Protein AF-A0A2N9MZJ6-F1 (afdb_monomer)

Nearest PDB structures (foldseek):
  8bz8-assembly1_B  TM=1.299E-01  e=5.019E+00  Listeria monocytogenes
  8bz8-assembly3_E  TM=1.320E-01  e=6.246E+00  Listeria monocytogenes
  9gzk-assembly3_E  TM=9.966E-02  e=5.301E+00  Listeria monocytogenes
  8bz7-assembly2_C-2  TM=1.296E-01  e=9.673E+00  Listeria monocytogenes

Radius of gyration: 22.0 Å; Cα contacts (8 Å, |Δi|>4): 598; chains: 1; bounding box: 82×71×59 Å

pLDDT: mean 70.33, std 19.47, range [34.06, 95.69]

Foldseek 3Di:
DDDDDDDDPPPPPPPPPPPQPFPFFDQQADPDDQQDDDADQPCPDQCSCVDNQWTWDDAVQKIKIWFQCPPHARKIKIKIGGRPDADAFQWKWKWFDQVVVQKIKIKIQGAQVVPVVRDPPDPSIWMWMAGPPPDFDADPQLHGDDDDPTRTDTDDPPPVQCVQFVKGKHWYWAAHPVGNDIHIMIMIMTHDAPVVVVDDGHRDDQFFMFMATHHDPDPPDPADDDDDPHPPPPDPQRWTWTWGQDPVRHITTGTRADPVRHRDRNDPDPDHRVRVVCVVVVVVVVVPDDDDPDDD

Structure (mmCIF, N/CA/C/O backbone):
data_AF-A0A2N9MZJ6-F1
#
_entry.id   AF-A0A2N9MZJ6-F1
#
loop_
_atom_site.group_PDB
_atom_site.id
_atom_site.type_symbol
_atom_site.label_atom_id
_atom_site.label_alt_id
_atom_site.label_comp_id
_atom_site.label_asym_id
_atom_site.label_entity_id
_atom_site.label_seq_id
_atom_site.pdbx_PDB_ins_code
_atom_site.Cartn_x
_atom_site.Cartn_y
_atom_site.Cartn_z
_atom_site.occupancy
_atom_site.B_iso_or_equiv
_atom_site.auth_seq_id
_atom_site.auth_comp_id
_atom_site.auth_asym_id
_atom_site.auth_atom_id
_atom_site.pdbx_PDB_model_num
ATOM 1 N N . MET A 1 1 ? -63.728 -26.281 -12.026 1.00 42.69 1 MET A N 1
ATOM 2 C CA . MET A 1 1 ? -62.600 -26.739 -12.866 1.00 42.69 1 MET A CA 1
ATOM 3 C C . MET A 1 1 ? -61.691 -25.541 -13.142 1.00 42.69 1 MET A C 1
ATOM 5 O O . MET A 1 1 ? -61.801 -24.910 -14.178 1.00 42.69 1 MET A O 1
ATOM 9 N N . GLN A 1 2 ? -60.872 -25.154 -12.161 1.00 44.50 2 GLN A N 1
ATOM 10 C CA . GLN A 1 2 ? -59.832 -24.127 -12.298 1.00 44.50 2 GLN A CA 1
ATOM 11 C C . GLN A 1 2 ? -58.742 -24.445 -11.274 1.00 44.50 2 GLN A C 1
ATOM 13 O O . GLN A 1 2 ? -58.808 -24.044 -10.118 1.00 44.50 2 GLN A O 1
ATOM 18 N N . ILE A 1 3 ? -57.783 -25.259 -11.697 1.00 45.69 3 ILE A N 1
ATOM 19 C CA . ILE A 1 3 ? -56.539 -25.554 -10.989 1.00 45.69 3 ILE A CA 1
ATOM 20 C C . ILE A 1 3 ? -55.464 -25.553 -12.085 1.00 45.69 3 ILE A C 1
ATOM 22 O O . ILE A 1 3 ? -55.735 -26.044 -13.178 1.00 45.69 3 ILE A O 1
ATOM 26 N N . TYR A 1 4 ? -54.285 -25.006 -11.777 1.00 43.69 4 TYR A N 1
ATOM 27 C CA . TYR A 1 4 ? -53.052 -24.938 -12.587 1.00 43.69 4 TYR A CA 1
ATOM 28 C C . TYR A 1 4 ? -52.811 -23.687 -13.446 1.00 43.69 4 TYR A C 1
ATOM 30 O O . TYR A 1 4 ? -52.857 -23.730 -14.670 1.00 43.69 4 TYR A O 1
ATOM 38 N N . ARG A 1 5 ? -52.372 -22.600 -12.793 1.00 45.50 5 ARG A N 1
ATOM 39 C CA . ARG A 1 5 ? -51.371 -21.660 -13.343 1.00 45.50 5 ARG A CA 1
ATOM 40 C C . ARG A 1 5 ? -50.478 -21.100 -12.228 1.00 45.50 5 ARG A C 1
ATOM 42 O O . ARG A 1 5 ? -50.635 -19.960 -11.815 1.00 45.50 5 ARG A O 1
ATOM 49 N N . LYS A 1 6 ? -49.548 -21.920 -11.735 1.00 45.81 6 LYS A N 1
ATOM 50 C CA . LYS A 1 6 ? -48.310 -21.486 -11.062 1.00 45.81 6 LYS A CA 1
ATOM 51 C C . LYS A 1 6 ? -47.252 -22.564 -11.290 1.00 45.81 6 LYS A C 1
ATOM 53 O O . LYS A 1 6 ? -47.093 -23.459 -10.470 1.00 45.81 6 LYS A O 1
ATOM 58 N N . ILE A 1 7 ? -46.587 -22.511 -12.441 1.00 45.06 7 ILE A N 1
ATOM 59 C CA . ILE A 1 7 ? -45.389 -23.304 -12.722 1.00 45.06 7 ILE A CA 1
ATOM 60 C C . ILE A 1 7 ? -44.329 -22.338 -13.260 1.00 45.06 7 ILE A C 1
ATOM 62 O O . ILE A 1 7 ? -44.431 -21.856 -14.380 1.00 45.06 7 ILE A O 1
ATOM 66 N N . VAL A 1 8 ? -43.381 -22.033 -12.371 1.00 41.66 8 VAL A N 1
ATOM 67 C CA . VAL A 1 8 ? -41.933 -21.982 -12.616 1.00 41.66 8 VAL A CA 1
ATOM 68 C C . VAL A 1 8 ? -41.452 -21.047 -13.736 1.00 41.66 8 VAL A C 1
ATOM 70 O O . VAL A 1 8 ? -41.163 -21.481 -14.841 1.00 41.66 8 VAL A O 1
ATOM 73 N N . ASN A 1 9 ? -41.221 -19.781 -13.377 1.00 38.00 9 ASN A N 1
ATOM 74 C CA . ASN A 1 9 ? -40.102 -19.003 -13.919 1.00 38.00 9 ASN A CA 1
ATOM 75 C C . ASN A 1 9 ? -38.962 -19.057 -12.893 1.00 38.00 9 ASN A C 1
ATOM 77 O O . ASN A 1 9 ? -38.690 -18.089 -12.190 1.00 38.00 9 ASN A O 1
ATOM 81 N N . LEU A 1 10 ? -38.342 -20.230 -12.758 1.00 39.50 10 LEU A N 1
ATOM 82 C CA . LEU A 1 10 ? -37.010 -20.347 -12.175 1.00 39.50 10 LEU A CA 1
ATOM 83 C C . LEU A 1 10 ? -36.046 -20.237 -13.356 1.00 39.50 10 LEU A C 1
ATOM 85 O O . LEU A 1 10 ? -35.641 -21.239 -13.941 1.00 39.50 10 LEU A O 1
ATOM 89 N N . ALA A 1 11 ? -35.798 -19.001 -13.786 1.00 39.50 11 ALA A N 1
ATOM 90 C CA . ALA A 1 11 ? -34.744 -18.724 -14.741 1.00 39.50 11 ALA A CA 1
ATOM 91 C C . ALA A 1 11 ? -33.427 -19.157 -14.090 1.00 39.50 11 ALA A C 1
ATOM 93 O O . ALA A 1 11 ? -33.057 -18.646 -13.033 1.00 39.50 11 ALA A O 1
ATOM 94 N N . LEU A 1 12 ? -32.767 -20.142 -14.700 1.00 38.38 12 LEU A N 1
ATOM 95 C CA . LEU A 1 12 ? -31.382 -20.476 -14.417 1.00 38.38 12 LEU A CA 1
ATOM 96 C C . LEU A 1 12 ? -30.540 -19.206 -14.610 1.00 38.38 12 LEU A C 1
ATOM 98 O O . LEU A 1 12 ? -30.160 -18.874 -15.730 1.00 38.38 12 LEU A O 1
ATOM 102 N N . MET A 1 13 ? -30.219 -18.513 -13.520 1.00 36.91 13 MET A N 1
ATOM 103 C CA . MET A 1 13 ? -28.971 -17.767 -13.446 1.00 36.91 13 MET A CA 1
ATOM 104 C C . MET A 1 13 ? -27.866 -18.815 -13.348 1.00 36.91 13 MET A C 1
ATOM 106 O O . MET A 1 13 ? -27.532 -19.302 -12.270 1.00 36.91 13 MET A O 1
ATOM 110 N N . VAL A 1 14 ? -27.355 -19.233 -14.505 1.00 35.03 14 VAL A N 1
ATOM 111 C CA . VAL A 1 14 ? -26.044 -19.870 -14.585 1.00 35.03 14 VAL A CA 1
ATOM 112 C C . VAL A 1 14 ? -25.046 -18.758 -14.287 1.00 35.03 14 VAL A C 1
ATOM 114 O O . VAL A 1 14 ? -24.601 -18.065 -15.197 1.00 35.03 14 VAL A O 1
ATOM 117 N N . SER A 1 15 ? -24.766 -18.525 -13.004 1.00 37.84 15 SER A N 1
ATOM 118 C CA . SER A 1 15 ? -23.597 -17.742 -12.621 1.00 37.84 15 SER A CA 1
ATOM 119 C C . SER A 1 15 ? -22.378 -18.481 -13.171 1.00 37.84 15 SER A C 1
ATOM 121 O O . SER A 1 15 ? -22.210 -19.661 -12.840 1.00 37.84 15 SER A O 1
ATOM 123 N N . PRO A 1 16 ? -21.551 -17.860 -14.029 1.00 37.31 16 PRO A N 1
ATOM 124 C CA . PRO A 1 16 ? -20.257 -18.427 -14.347 1.00 37.31 16 PRO A CA 1
ATOM 125 C C . PRO A 1 16 ? -19.494 -18.516 -13.027 1.00 37.31 16 PRO A C 1
ATOM 127 O O . PRO A 1 16 ? -19.151 -17.505 -12.420 1.00 37.31 16 PRO A O 1
ATOM 130 N N . LEU A 1 17 ? -19.315 -19.741 -12.536 1.00 35.28 17 LEU A N 1
ATOM 131 C CA . LEU A 1 17 ? -18.399 -20.028 -11.449 1.00 35.28 17 LEU A CA 1
ATOM 132 C C . LEU A 1 17 ? -17.013 -19.664 -11.997 1.00 35.28 17 LEU A C 1
ATOM 134 O O . LEU A 1 17 ? -16.433 -20.435 -12.763 1.00 35.28 17 LEU A O 1
ATOM 138 N N . LEU A 1 18 ? -16.532 -18.454 -11.700 1.00 38.38 18 LEU A N 1
ATOM 139 C CA . LEU A 1 18 ? -15.146 -18.088 -11.947 1.00 38.38 18 LEU A CA 1
ATOM 140 C C . LEU A 1 18 ? -14.307 -19.049 -11.104 1.00 38.38 18 LEU A C 1
ATOM 142 O O . LEU A 1 18 ? -14.256 -18.950 -9.880 1.00 38.38 18 LEU A O 1
ATOM 146 N N . VAL A 1 19 ? -13.686 -20.025 -11.759 1.00 37.88 19 VAL A N 1
ATOM 147 C CA . VAL A 1 19 ? -12.599 -20.793 -11.162 1.00 37.88 19 VAL A CA 1
ATOM 148 C C . VAL A 1 19 ? -11.395 -19.860 -11.188 1.00 37.88 19 VAL A C 1
ATOM 150 O O . VAL A 1 19 ? -10.575 -19.928 -12.098 1.00 37.88 19 VAL A O 1
ATOM 153 N N . ALA A 1 20 ? -11.337 -18.928 -10.235 1.00 41.44 20 ALA A N 1
ATOM 154 C CA . ALA A 1 20 ? -10.113 -18.195 -9.965 1.00 41.44 20 ALA A CA 1
ATOM 155 C C . ALA A 1 20 ? -9.081 -19.244 -9.544 1.00 41.44 20 ALA A C 1
ATOM 157 O O . ALA A 1 20 ? -9.231 -19.908 -8.513 1.00 41.44 20 ALA A O 1
ATOM 158 N N . GLY A 1 21 ? -8.091 -19.488 -10.401 1.00 38.78 21 GLY A N 1
ATOM 159 C CA . GLY A 1 21 ? -6.964 -20.328 -10.042 1.00 38.78 21 GLY A CA 1
ATOM 160 C C . GLY A 1 21 ? -6.272 -19.667 -8.861 1.00 38.78 21 GLY A C 1
ATOM 161 O O . GLY A 1 21 ? -5.657 -18.622 -9.032 1.00 38.78 21 GLY A O 1
ATOM 162 N N . LEU A 1 22 ? -6.403 -20.249 -7.669 1.00 40.16 22 LEU A N 1
ATOM 163 C CA . LEU A 1 22 ? -5.645 -19.833 -6.494 1.00 40.16 22 LEU A CA 1
ATOM 164 C C . LEU A 1 22 ? -4.163 -20.090 -6.789 1.00 40.16 22 LEU A C 1
ATOM 166 O O . LEU A 1 22 ? -3.643 -21.177 -6.527 1.00 40.16 22 LEU A O 1
ATOM 170 N N . ALA A 1 23 ? -3.482 -19.113 -7.385 1.00 41.84 23 ALA A N 1
ATOM 171 C CA . ALA A 1 23 ? -2.034 -19.105 -7.421 1.00 41.84 23 ALA A CA 1
ATOM 172 C C . ALA A 1 23 ? -1.573 -18.980 -5.968 1.00 41.84 23 ALA A C 1
ATOM 174 O O . ALA A 1 23 ? -1.800 -17.977 -5.300 1.00 41.84 23 ALA A O 1
ATOM 175 N N . SER A 1 24 ? -1.005 -20.061 -5.444 1.00 40.38 24 SER A N 1
ATOM 176 C CA . SER A 1 24 ? -0.476 -20.078 -4.088 1.00 40.38 24 SER A CA 1
ATOM 177 C C . SER A 1 24 ? 0.906 -19.433 -4.124 1.00 40.38 24 SER A C 1
ATOM 179 O O . SER A 1 24 ? 1.838 -20.008 -4.689 1.00 40.38 24 SER A O 1
ATOM 181 N N . GLY A 1 25 ? 1.040 -18.237 -3.549 1.00 41.06 25 GLY A N 1
ATOM 182 C CA . GLY A 1 25 ? 2.350 -17.694 -3.204 1.00 41.06 25 GLY A CA 1
ATOM 183 C C . GLY A 1 25 ? 3.013 -18.613 -2.177 1.00 41.06 25 GLY A C 1
ATOM 184 O O . GLY A 1 25 ? 2.392 -18.998 -1.188 1.00 41.06 25 GLY A O 1
ATOM 185 N N . SER A 1 26 ? 4.258 -19.021 -2.422 1.00 37.16 26 SER A N 1
ATOM 186 C CA . SER A 1 26 ? 5.029 -19.789 -1.441 1.00 37.16 26 SER A CA 1
ATOM 187 C C . SER A 1 26 ? 5.532 -18.833 -0.364 1.00 37.16 26 SER A C 1
ATOM 189 O O . SER A 1 26 ? 6.425 -18.030 -0.627 1.00 37.16 26 SER A O 1
ATOM 191 N N . THR A 1 27 ? 5.003 -18.936 0.851 1.00 39.69 27 THR A N 1
ATOM 192 C CA . THR A 1 27 ? 5.564 -18.259 2.023 1.00 39.69 27 THR A CA 1
ATOM 193 C C . THR A 1 27 ? 6.758 -19.064 2.539 1.00 39.69 27 THR A C 1
ATOM 195 O O . THR A 1 27 ? 6.657 -20.259 2.818 1.00 39.69 27 THR A O 1
ATOM 198 N N . VAL A 1 28 ? 7.931 -18.437 2.629 1.00 39.94 28 VAL A N 1
ATOM 199 C CA . VAL A 1 28 ? 9.101 -19.027 3.294 1.00 39.94 28 VAL A CA 1
ATOM 200 C C . VAL A 1 28 ? 9.180 -18.377 4.664 1.00 39.94 28 VAL A C 1
ATOM 202 O O . VAL A 1 28 ? 9.719 -17.291 4.772 1.00 39.94 28 VAL A O 1
ATOM 205 N N . GLY A 1 29 ? 8.602 -18.996 5.695 1.00 36.41 29 GLY A N 1
ATOM 206 C CA . GLY A 1 29 ? 8.688 -18.478 7.062 1.00 36.41 29 GLY A CA 1
ATOM 207 C C . GLY A 1 29 ? 10.025 -18.841 7.706 1.00 36.41 29 GLY A C 1
ATOM 208 O O . GLY A 1 29 ? 10.296 -20.019 7.941 1.00 36.41 29 GLY A O 1
ATOM 209 N N . GLY A 1 30 ? 10.860 -17.853 8.021 1.00 39.78 30 GLY A N 1
ATOM 210 C CA . GLY A 1 30 ? 12.006 -18.032 8.912 1.00 39.78 30 GLY A CA 1
ATOM 211 C C . GLY A 1 30 ? 11.878 -17.132 10.131 1.00 39.78 30 GLY A C 1
ATOM 212 O O . GLY A 1 30 ? 11.991 -15.914 10.024 1.00 39.78 30 GLY A O 1
ATOM 213 N N . GLY A 1 31 ? 11.657 -17.748 11.292 1.00 41.44 31 GLY A N 1
ATOM 214 C CA . GLY A 1 31 ? 11.726 -17.070 12.579 1.00 41.44 31 GLY A CA 1
ATOM 215 C C . GLY A 1 31 ? 13.179 -16.771 12.947 1.00 41.44 31 GLY A C 1
ATOM 216 O O . GLY A 1 31 ? 13.937 -17.687 13.260 1.00 41.44 31 GLY A O 1
ATOM 217 N N . GLY A 1 32 ? 13.564 -15.495 12.918 1.00 48.78 32 GLY A N 1
ATOM 218 C CA . GLY A 1 32 ? 14.857 -15.033 13.421 1.00 48.78 32 GLY A CA 1
ATOM 219 C C . GLY A 1 32 ? 15.244 -13.654 12.893 1.00 48.78 32 GLY A C 1
ATOM 220 O O . GLY A 1 32 ? 15.763 -13.567 11.790 1.00 48.78 32 GLY A O 1
ATOM 221 N N . GLY A 1 33 ? 15.037 -12.614 13.714 1.00 62.06 33 GLY A N 1
ATOM 222 C CA . GLY A 1 33 ? 15.381 -11.213 13.428 1.00 62.06 33 GLY A CA 1
ATOM 223 C C . GLY A 1 33 ? 14.459 -10.580 12.384 1.00 62.06 33 GLY A C 1
ATOM 224 O O . GLY A 1 33 ? 14.552 -10.920 11.210 1.00 62.06 33 GLY A O 1
ATOM 225 N N . GLY A 1 34 ? 13.560 -9.683 12.804 1.00 69.69 34 GLY A N 1
ATOM 226 C CA . GLY A 1 34 ? 12.755 -8.914 11.851 1.00 69.69 34 GLY A CA 1
ATOM 227 C C . GLY A 1 34 ? 13.649 -8.078 10.931 1.00 69.69 34 GLY A C 1
ATOM 228 O O . GLY A 1 34 ? 14.743 -7.672 11.333 1.00 69.69 34 GLY A O 1
ATOM 229 N N . CYS A 1 35 ? 13.205 -7.859 9.696 1.00 84.75 35 CYS A N 1
ATOM 230 C CA . CYS A 1 35 ? 13.856 -6.916 8.797 1.00 84.75 35 CYS A CA 1
ATOM 231 C C . CYS A 1 35 ? 13.696 -5.488 9.330 1.00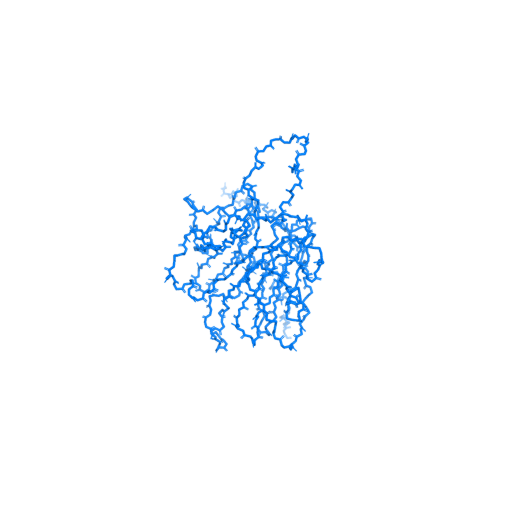 84.75 35 CYS A C 1
ATOM 233 O O . CYS A 1 35 ? 12.631 -5.129 9.834 1.00 84.75 35 CYS A O 1
ATOM 235 N N . ASP A 1 36 ? 14.744 -4.681 9.191 1.00 87.12 36 ASP A N 1
ATOM 236 C CA . ASP A 1 36 ? 14.664 -3.235 9.387 1.00 87.12 36 ASP A CA 1
ATOM 237 C C . ASP A 1 36 ? 14.361 -2.605 8.025 1.00 87.12 36 ASP A C 1
ATOM 239 O O . ASP A 1 36 ? 15.254 -2.495 7.185 1.00 87.12 36 ASP A O 1
ATOM 243 N N . HIS A 1 37 ? 13.083 -2.316 7.781 1.00 91.12 37 HIS A N 1
ATOM 244 C CA . HIS A 1 37 ? 12.615 -1.700 6.538 1.00 91.12 37 HIS A CA 1
ATOM 245 C C . HIS A 1 37 ? 12.547 -0.187 6.703 1.00 91.12 37 HIS A C 1
ATOM 247 O O . HIS A 1 37 ? 12.011 0.313 7.702 1.00 91.12 37 HIS A O 1
ATOM 253 N N . VAL A 1 38 ? 13.016 0.547 5.695 1.00 89.88 38 VAL A N 1
ATOM 254 C CA . VAL A 1 38 ? 12.963 2.013 5.680 1.00 89.88 38 VAL A CA 1
ATOM 255 C C . VAL A 1 38 ? 12.071 2.494 4.543 1.00 89.88 38 VAL A C 1
ATOM 257 O O . VAL A 1 38 ? 12.420 2.337 3.386 1.00 89.88 38 VAL A O 1
ATOM 260 N N . THR A 1 39 ? 10.954 3.146 4.883 1.00 89.38 39 THR A N 1
ATOM 261 C CA . THR A 1 39 ? 10.047 3.763 3.902 1.00 89.38 39 THR A CA 1
ATOM 262 C C . THR A 1 39 ? 10.444 5.219 3.613 1.00 89.38 39 THR A C 1
ATOM 264 O O . THR A 1 39 ? 9.975 6.134 4.296 1.00 89.38 39 THR A O 1
ATOM 267 N N . ASP A 1 40 ? 11.341 5.435 2.647 1.00 85.62 40 ASP A N 1
ATOM 268 C CA . ASP A 1 40 ? 11.898 6.736 2.234 1.00 85.62 40 ASP A CA 1
ATOM 269 C C . ASP A 1 40 ? 12.015 6.983 0.707 1.00 85.62 40 ASP A C 1
ATOM 271 O O . ASP A 1 40 ? 12.382 8.080 0.279 1.00 85.62 40 ASP A O 1
ATOM 275 N N . GLY A 1 41 ? 11.705 5.993 -0.126 1.00 83.75 41 GLY A N 1
ATOM 276 C CA . GLY A 1 41 ? 11.712 6.027 -1.588 1.00 83.75 41 GLY A CA 1
ATOM 277 C C . GLY A 1 41 ? 13.099 5.912 -2.211 1.00 83.75 41 GLY A C 1
ATOM 278 O O . GLY A 1 41 ? 13.235 6.032 -3.432 1.00 83.75 41 GLY A O 1
ATOM 279 N N . THR A 1 42 ? 14.146 5.712 -1.409 1.00 84.19 42 THR A N 1
ATOM 280 C CA . THR A 1 42 ? 15.530 5.671 -1.894 1.00 84.19 42 THR A CA 1
ATOM 281 C C . THR A 1 42 ? 15.944 4.283 -2.363 1.00 84.19 42 THR A C 1
ATOM 283 O O . THR A 1 42 ? 16.817 4.178 -3.227 1.00 84.19 42 THR A O 1
ATOM 286 N N . PHE A 1 43 ? 15.331 3.228 -1.810 1.00 86.12 43 PHE A N 1
ATOM 287 C CA . PHE A 1 43 ? 15.588 1.820 -2.146 1.00 86.12 43 PHE A CA 1
ATOM 288 C C . PHE A 1 43 ? 17.089 1.479 -2.193 1.00 86.12 43 PHE A C 1
ATOM 290 O O . PHE A 1 43 ? 17.585 0.775 -3.079 1.00 86.12 43 PHE A O 1
ATOM 297 N N . THR A 1 44 ? 17.848 2.050 -1.254 1.00 74.31 44 THR A N 1
ATOM 298 C CA . THR A 1 44 ? 19.319 2.003 -1.255 1.00 74.31 44 THR A CA 1
ATOM 299 C C . THR A 1 44 ? 19.880 0.650 -0.838 1.00 74.31 44 THR A C 1
ATOM 301 O O . THR A 1 44 ? 21.019 0.328 -1.186 1.00 74.31 44 THR A O 1
ATOM 304 N N . THR A 1 45 ? 19.093 -0.159 -0.126 1.00 82.81 45 THR A N 1
ATOM 305 C CA . THR A 1 45 ? 19.534 -1.447 0.411 1.00 82.81 45 THR A CA 1
ATOM 306 C C . THR A 1 45 ? 18.581 -2.561 -0.018 1.00 82.81 45 THR A C 1
ATOM 308 O O . THR A 1 45 ? 17.721 -2.962 0.759 1.00 82.81 45 THR A O 1
ATOM 311 N N . PRO A 1 46 ? 18.783 -3.178 -1.201 1.00 81.94 46 PRO A N 1
ATOM 312 C CA . PRO A 1 46 ? 17.944 -4.292 -1.664 1.00 81.94 46 PRO A CA 1
ATOM 313 C C . PRO A 1 46 ? 17.857 -5.452 -0.662 1.00 81.94 46 PRO A C 1
ATOM 315 O O . PRO A 1 46 ? 16.917 -6.239 -0.676 1.00 81.94 46 PRO A O 1
ATOM 318 N N . GLY A 1 47 ? 18.859 -5.579 0.213 1.00 86.38 47 GLY A N 1
ATOM 319 C CA . GLY A 1 47 ? 18.896 -6.584 1.268 1.00 86.38 47 GLY A CA 1
ATOM 320 C C . GLY A 1 47 ? 17.758 -6.487 2.289 1.00 86.38 47 GLY A C 1
ATOM 321 O O . GLY A 1 47 ? 17.430 -7.520 2.870 1.00 86.38 47 GLY A O 1
ATOM 322 N N . GLU A 1 48 ? 17.130 -5.320 2.481 1.00 89.06 48 GLU A N 1
ATOM 323 C CA . GLU A 1 48 ? 16.039 -5.151 3.461 1.00 89.06 48 GLU A CA 1
ATOM 324 C C . GLU A 1 48 ? 14.822 -6.039 3.121 1.00 89.06 48 GLU A C 1
ATOM 326 O O . GLU A 1 48 ? 14.236 -6.666 3.996 1.00 89.06 48 GLU A O 1
ATOM 331 N N . TRP A 1 49 ? 14.558 -6.269 1.829 1.00 92.00 49 TRP A N 1
ATOM 332 C CA . TRP A 1 49 ? 13.475 -7.131 1.327 1.00 92.00 49 TRP A CA 1
ATOM 333 C C . TRP A 1 49 ? 13.897 -8.594 1.083 1.00 92.00 49 TRP A C 1
ATOM 335 O O . TRP A 1 49 ? 13.234 -9.359 0.364 1.00 92.00 49 TRP A O 1
ATOM 345 N N . SER A 1 50 ? 15.042 -9.000 1.639 1.00 90.25 50 SER A N 1
ATOM 346 C CA . SER A 1 50 ? 15.620 -10.339 1.452 1.00 90.25 50 SER A CA 1
ATOM 347 C C . SER A 1 50 ? 15.564 -11.232 2.694 1.00 90.25 50 SER A C 1
ATOM 349 O O . SER A 1 50 ? 15.987 -12.387 2.604 1.00 90.25 50 SER A O 1
ATOM 351 N N . CYS A 1 51 ? 15.059 -10.754 3.837 1.00 87.06 51 CYS A N 1
ATOM 352 C CA . CYS A 1 51 ? 14.968 -11.595 5.034 1.00 87.06 51 CYS A CA 1
ATOM 353 C C . CYS A 1 51 ? 13.833 -12.624 4.948 1.00 87.06 51 CYS A C 1
ATOM 355 O O . CYS A 1 51 ? 12.941 -12.562 4.103 1.00 87.06 51 CYS A O 1
ATOM 357 N N . SER A 1 52 ? 13.884 -13.607 5.846 1.00 86.31 52 SER A N 1
ATOM 358 C CA . SER A 1 52 ? 12.989 -14.765 5.850 1.00 86.31 52 SER A CA 1
ATOM 359 C C . SER A 1 52 ? 11.587 -14.501 6.398 1.00 86.31 52 SER A C 1
ATOM 361 O O . SER A 1 52 ? 10.788 -15.425 6.469 1.00 86.31 52 SER A O 1
ATOM 363 N N . THR A 1 53 ? 11.282 -13.290 6.851 1.00 85.62 53 THR A N 1
ATOM 364 C CA . THR A 1 53 ? 9.918 -12.892 7.236 1.00 85.62 53 THR A CA 1
ATOM 365 C C . THR A 1 53 ? 9.151 -12.300 6.050 1.00 85.62 53 THR A C 1
ATOM 367 O O . THR A 1 53 ? 7.920 -12.335 6.020 1.00 85.62 53 THR A O 1
ATOM 370 N N . VAL A 1 54 ? 9.880 -11.852 5.021 1.00 88.69 54 VAL A N 1
ATOM 371 C CA . VAL A 1 54 ? 9.322 -11.227 3.824 1.00 88.69 54 VAL A CA 1
ATOM 372 C C . VAL A 1 54 ? 8.607 -12.260 2.966 1.00 88.69 54 VAL A C 1
ATOM 374 O O . VAL A 1 54 ? 9.182 -13.237 2.481 1.00 88.69 54 VAL A O 1
ATOM 377 N N . SER A 1 55 ? 7.338 -11.989 2.720 1.00 88.44 55 SER A N 1
ATOM 378 C CA . SER A 1 55 ? 6.467 -12.781 1.864 1.00 88.44 55 SER A CA 1
ATOM 379 C C . SER A 1 55 ? 6.384 -12.134 0.493 1.00 88.44 55 SER A C 1
ATOM 381 O O . SER A 1 55 ? 6.274 -10.916 0.392 1.00 88.44 55 SER A O 1
ATOM 383 N N . LYS A 1 56 ? 6.481 -12.942 -0.568 1.00 87.94 56 LYS A N 1
ATOM 384 C CA . LYS A 1 56 ? 6.605 -12.448 -1.944 1.00 87.94 56 LYS A CA 1
ATOM 385 C C . LYS A 1 56 ? 5.533 -13.051 -2.841 1.00 87.94 56 LYS A C 1
ATOM 387 O O . LYS A 1 56 ? 5.325 -14.263 -2.824 1.00 87.94 56 LYS A O 1
ATOM 392 N N . SER A 1 57 ? 4.909 -12.218 -3.664 1.00 84.25 57 SER A N 1
ATOM 393 C CA . SER A 1 57 ? 4.093 -12.638 -4.806 1.00 84.25 57 SER A CA 1
ATOM 394 C C . SER A 1 57 ? 4.724 -12.134 -6.090 1.00 84.25 57 SER A C 1
ATOM 396 O O . SER A 1 57 ? 4.999 -10.948 -6.225 1.00 84.25 57 SER A O 1
ATOM 398 N N . ILE A 1 58 ? 4.985 -13.048 -7.020 1.00 83.56 58 ILE A N 1
ATOM 399 C CA . ILE A 1 58 ? 5.666 -12.744 -8.279 1.00 83.56 58 ILE A CA 1
ATOM 400 C C . ILE A 1 58 ? 4.632 -12.742 -9.399 1.00 83.56 58 ILE A C 1
ATOM 402 O O . ILE A 1 58 ? 3.914 -13.724 -9.593 1.00 83.56 58 ILE A O 1
ATOM 406 N N . PHE A 1 59 ? 4.616 -11.658 -10.159 1.00 76.62 59 PHE A N 1
ATOM 407 C CA . PHE A 1 59 ? 3.800 -11.446 -11.345 1.00 76.62 59 PHE A CA 1
ATOM 408 C C . PHE A 1 59 ? 4.705 -11.266 -12.573 1.00 76.62 59 PHE A C 1
ATOM 410 O O . PHE A 1 59 ? 5.913 -11.038 -12.440 1.00 76.62 59 PHE A O 1
ATOM 417 N N . PRO A 1 60 ? 4.161 -11.336 -13.799 1.00 77.88 60 PRO A N 1
ATOM 418 C CA . PRO A 1 60 ? 4.898 -10.912 -14.979 1.00 77.88 60 PRO A CA 1
ATOM 419 C C . PRO A 1 60 ? 5.346 -9.454 -14.828 1.00 77.88 60 PRO A C 1
ATOM 421 O O . PRO A 1 60 ? 4.526 -8.544 -14.829 1.00 77.88 60 PRO A O 1
ATOM 424 N N . GLN A 1 61 ? 6.660 -9.250 -14.721 1.00 81.19 61 GLN A N 1
ATOM 425 C CA . GLN A 1 61 ? 7.310 -7.941 -14.600 1.00 81.19 61 GLN A CA 1
ATOM 426 C C . GLN A 1 61 ? 7.068 -7.184 -13.287 1.00 81.19 61 GLN A C 1
ATOM 428 O O . GLN A 1 61 ? 7.516 -6.043 -13.179 1.00 81.19 61 GLN A O 1
ATOM 433 N N . ALA A 1 62 ? 6.438 -7.797 -12.285 1.00 83.44 62 ALA A N 1
ATOM 434 C CA . ALA A 1 62 ? 6.264 -7.168 -10.983 1.00 83.44 62 ALA A CA 1
ATOM 435 C C . ALA A 1 62 ? 6.439 -8.152 -9.826 1.00 83.44 62 ALA A C 1
ATOM 437 O O . ALA A 1 62 ? 6.169 -9.347 -9.963 1.00 83.44 62 ALA A O 1
ATOM 438 N N . VAL A 1 63 ? 6.870 -7.656 -8.673 1.00 86.69 63 VAL A N 1
ATOM 439 C CA . VAL A 1 63 ? 6.947 -8.427 -7.433 1.00 86.69 63 VAL A CA 1
ATOM 440 C C . VAL A 1 63 ? 6.335 -7.606 -6.306 1.00 86.69 63 VAL A C 1
ATOM 442 O O . VAL A 1 63 ? 6.626 -6.429 -6.136 1.00 86.69 63 VAL A O 1
ATOM 445 N N . LEU A 1 64 ? 5.472 -8.241 -5.528 1.00 87.62 64 LEU A N 1
ATOM 446 C CA . LEU A 1 64 ? 4.871 -7.660 -4.341 1.00 87.62 64 LEU A CA 1
ATOM 447 C C . LEU A 1 64 ? 5.498 -8.299 -3.109 1.00 87.62 64 LEU A C 1
ATOM 449 O O . LEU A 1 64 ? 5.524 -9.528 -2.996 1.00 87.62 64 LEU A O 1
ATOM 453 N N . TYR A 1 65 ? 5.975 -7.470 -2.193 1.00 90.75 65 TYR A N 1
ATOM 454 C CA . TYR A 1 65 ? 6.616 -7.879 -0.953 1.00 90.75 65 TYR A CA 1
ATOM 455 C C . TYR A 1 65 ? 5.774 -7.415 0.227 1.00 90.75 65 TYR A C 1
ATOM 457 O O . TYR A 1 65 ? 5.222 -6.317 0.203 1.00 90.75 65 TYR A O 1
ATOM 465 N N . ALA A 1 66 ? 5.698 -8.248 1.259 1.00 90.56 66 ALA A N 1
ATOM 466 C CA . ALA A 1 66 ? 5.027 -7.924 2.506 1.00 90.56 66 ALA A CA 1
ATOM 467 C C . ALA A 1 66 ? 5.791 -8.461 3.709 1.00 90.56 66 ALA A C 1
ATOM 469 O O . ALA A 1 66 ? 6.238 -9.609 3.691 1.00 90.56 66 ALA A O 1
ATOM 470 N N . ASP A 1 67 ? 5.881 -7.670 4.772 1.00 90.69 67 ASP A N 1
ATOM 471 C CA . ASP A 1 67 ? 6.475 -8.081 6.043 1.00 90.69 67 ASP A CA 1
ATOM 472 C C . ASP A 1 67 ? 5.776 -7.409 7.233 1.00 90.69 67 ASP A C 1
ATOM 474 O O . ASP A 1 67 ? 5.184 -6.344 7.098 1.00 90.69 67 ASP A O 1
ATOM 478 N N . GLN A 1 68 ? 5.825 -8.038 8.406 1.00 87.62 68 GLN A N 1
ATOM 479 C CA . GLN A 1 68 ? 5.034 -7.649 9.584 1.00 87.62 68 GLN A CA 1
ATOM 480 C C . GLN A 1 68 ? 5.825 -6.994 10.726 1.00 87.62 68 GLN A C 1
ATOM 482 O O . GLN A 1 68 ? 5.316 -6.927 11.855 1.00 87.62 68 GLN A O 1
ATOM 487 N N . GLY A 1 69 ? 7.066 -6.556 10.478 1.00 85.94 69 GLY A N 1
ATOM 488 C CA . GLY A 1 69 ? 7.875 -5.812 11.456 1.00 85.94 69 GLY A CA 1
ATOM 489 C C . GLY A 1 69 ? 7.968 -6.501 12.826 1.00 85.94 69 GLY A C 1
ATOM 490 O O . GLY A 1 69 ? 8.063 -5.843 13.869 1.00 85.94 69 GLY A O 1
ATOM 491 N N . VAL A 1 70 ? 7.827 -7.834 12.872 1.00 80.50 70 VAL A N 1
ATOM 492 C CA . VAL A 1 70 ? 7.633 -8.564 14.130 1.00 80.50 70 VAL A CA 1
ATOM 493 C C . VAL A 1 70 ? 8.920 -8.550 14.933 1.00 80.50 70 VAL A C 1
ATOM 495 O O . VAL A 1 70 ? 9.972 -8.983 14.471 1.00 80.50 70 VAL A O 1
ATOM 498 N N . GLY A 1 71 ? 8.818 -8.057 16.168 1.00 77.31 71 GLY A N 1
ATOM 499 C CA . GLY A 1 71 ? 9.968 -7.867 17.048 1.00 77.31 71 GLY A CA 1
ATOM 500 C C . GLY A 1 71 ? 10.786 -6.605 16.757 1.00 77.31 71 GLY A C 1
ATOM 501 O O . GLY A 1 71 ? 11.786 -6.402 17.441 1.00 77.31 71 GLY A O 1
ATOM 502 N N . VAL A 1 72 ? 10.361 -5.771 15.799 1.00 84.38 72 VAL A N 1
ATOM 503 C CA . VAL A 1 72 ? 10.981 -4.477 15.480 1.00 84.38 72 VAL A CA 1
ATOM 504 C C . VAL A 1 72 ? 10.056 -3.345 15.923 1.00 84.38 72 VAL A C 1
ATOM 506 O O . VAL A 1 72 ? 10.321 -2.711 16.943 1.00 84.38 72 VAL A O 1
ATOM 509 N N . ASP A 1 73 ? 8.941 -3.134 15.220 1.00 83.75 73 ASP A N 1
ATOM 510 C CA . ASP A 1 73 ? 8.109 -1.938 15.404 1.00 83.75 73 ASP A CA 1
ATOM 511 C C . ASP A 1 73 ? 6.601 -2.136 15.153 1.00 83.75 73 ASP A C 1
ATOM 513 O O . ASP A 1 73 ? 5.842 -1.173 15.221 1.00 83.75 73 ASP A O 1
ATOM 517 N N . ASN A 1 74 ? 6.142 -3.382 14.958 1.00 85.38 74 ASN A N 1
ATOM 518 C CA . ASN A 1 74 ? 4.718 -3.724 14.803 1.00 85.38 74 ASN A CA 1
ATOM 519 C C . ASN A 1 74 ? 4.042 -3.096 13.566 1.00 85.38 74 ASN A C 1
ATOM 521 O O . ASN A 1 74 ? 2.818 -2.943 13.535 1.00 85.38 74 ASN A O 1
ATOM 525 N N . ASN A 1 75 ? 4.822 -2.765 12.543 1.00 90.19 75 ASN A N 1
ATOM 526 C CA . ASN A 1 75 ? 4.298 -2.214 11.303 1.00 90.19 75 ASN A CA 1
ATOM 527 C C . ASN A 1 75 ? 4.113 -3.282 10.226 1.00 90.19 75 ASN A C 1
ATOM 529 O O . ASN A 1 75 ? 4.815 -4.293 10.189 1.00 90.19 75 ASN A O 1
ATOM 533 N N . LEU A 1 76 ? 3.143 -3.049 9.346 1.00 91.00 76 LEU A N 1
ATOM 534 C CA . LEU A 1 76 ? 3.023 -3.751 8.080 1.00 91.00 76 LEU A CA 1
ATOM 535 C C . LEU A 1 76 ? 3.799 -2.949 7.041 1.00 91.00 76 LEU A C 1
ATOM 537 O O . LEU A 1 76 ? 3.516 -1.772 6.825 1.00 91.00 76 LEU A O 1
ATOM 541 N N . TYR A 1 77 ? 4.765 -3.610 6.421 1.00 91.81 77 TYR A N 1
ATOM 542 C CA . TYR A 1 77 ? 5.598 -3.076 5.360 1.00 91.81 77 TYR A CA 1
ATOM 543 C C . TYR A 1 77 ? 5.242 -3.740 4.053 1.00 91.81 77 TYR A C 1
ATOM 545 O O . TYR A 1 77 ? 5.120 -4.966 3.980 1.00 91.81 77 TYR A O 1
ATOM 553 N N . LEU A 1 78 ? 5.086 -2.926 3.024 1.00 91.62 78 LEU A N 1
ATOM 554 C CA . LEU A 1 78 ? 4.682 -3.370 1.708 1.00 91.62 78 LEU A CA 1
ATOM 555 C C . LEU A 1 78 ? 5.564 -2.682 0.667 1.00 91.62 78 LEU A C 1
ATOM 557 O O . LEU A 1 78 ? 5.780 -1.476 0.751 1.00 91.62 78 LEU A O 1
ATOM 561 N N . MET A 1 79 ? 6.067 -3.444 -0.303 1.00 90.88 79 MET A N 1
ATOM 562 C CA . MET A 1 79 ? 6.798 -2.906 -1.452 1.00 90.88 79 MET A CA 1
ATOM 563 C C . MET A 1 79 ? 6.255 -3.501 -2.738 1.00 90.88 79 MET A C 1
ATOM 565 O O . MET A 1 79 ? 6.108 -4.718 -2.872 1.00 90.88 79 MET A O 1
ATOM 569 N N . TYR A 1 80 ? 6.011 -2.626 -3.699 1.00 89.06 80 TYR A N 1
ATOM 570 C CA . TYR A 1 80 ? 5.719 -2.967 -5.072 1.00 89.06 80 TYR A CA 1
ATOM 571 C C . TYR A 1 80 ? 6.937 -2.680 -5.953 1.00 89.06 80 TYR A C 1
ATOM 573 O O . TYR A 1 80 ? 7.402 -1.546 -6.055 1.00 89.06 80 TYR A O 1
ATOM 581 N N . ASP A 1 81 ? 7.445 -3.728 -6.587 1.00 88.81 81 ASP A N 1
ATOM 582 C CA . ASP A 1 81 ? 8.629 -3.743 -7.443 1.00 88.81 81 ASP A CA 1
ATOM 583 C C . ASP A 1 81 ? 8.185 -3.946 -8.886 1.00 88.81 81 ASP A C 1
ATOM 585 O O . ASP A 1 81 ? 7.729 -5.035 -9.237 1.00 88.81 81 ASP A O 1
ATOM 589 N N . TYR A 1 82 ? 8.279 -2.906 -9.719 1.00 86.38 82 TYR A N 1
ATOM 590 C CA . TYR A 1 82 ? 7.911 -2.995 -11.128 1.00 86.38 82 TYR A CA 1
ATOM 591 C C . TYR A 1 82 ? 9.136 -3.016 -12.038 1.00 86.38 82 TYR A C 1
ATOM 593 O O . TYR A 1 82 ? 9.644 -1.989 -12.481 1.00 86.38 82 TYR A O 1
ATOM 601 N N . THR A 1 83 ? 9.563 -4.218 -12.404 1.00 84.94 83 THR A N 1
ATOM 602 C CA . THR A 1 83 ? 10.684 -4.450 -13.329 1.00 84.94 83 THR A CA 1
ATOM 603 C C . THR A 1 83 ? 10.360 -4.203 -14.812 1.00 84.94 83 THR A C 1
ATOM 605 O O . THR A 1 83 ? 11.270 -4.218 -15.640 1.00 84.94 83 THR A O 1
ATOM 608 N N . GLY A 1 84 ? 9.085 -4.010 -15.173 1.00 78.25 84 GLY A N 1
ATOM 609 C CA . GLY A 1 84 ? 8.642 -3.877 -16.572 1.00 78.25 84 GLY A CA 1
ATOM 610 C C . GLY A 1 84 ? 8.802 -2.485 -17.178 1.00 78.25 84 GLY A C 1
ATOM 611 O O . GLY A 1 84 ? 8.701 -2.323 -18.394 1.00 78.25 84 GLY A O 1
ATOM 612 N N . GLY A 1 85 ? 9.054 -1.475 -16.346 1.00 72.81 85 GLY A N 1
ATOM 613 C CA . GLY A 1 85 ? 9.116 -0.077 -16.757 1.00 72.81 85 GLY A CA 1
ATOM 614 C C . GLY A 1 85 ? 10.430 0.598 -16.392 1.00 72.81 85 GLY A C 1
ATOM 615 O O . GLY A 1 85 ? 11.183 0.147 -15.535 1.00 72.81 85 GLY A O 1
ATOM 616 N N . THR A 1 86 ? 10.688 1.733 -17.037 1.00 72.88 86 THR A N 1
ATOM 617 C CA . THR A 1 86 ? 11.807 2.633 -16.709 1.00 72.88 86 THR A CA 1
ATOM 618 C C . THR A 1 86 ? 11.339 3.966 -16.133 1.00 72.88 86 THR A C 1
ATOM 620 O O . THR A 1 86 ? 12.163 4.817 -15.811 1.00 72.88 86 THR A O 1
ATOM 623 N N . THR A 1 87 ? 10.026 4.178 -16.043 1.00 70.94 87 THR A N 1
ATOM 624 C CA . THR A 1 87 ? 9.417 5.448 -15.642 1.00 70.94 87 THR A CA 1
ATOM 625 C C . THR A 1 87 ? 8.477 5.197 -14.468 1.00 70.94 87 THR A C 1
ATOM 627 O O . THR A 1 87 ? 7.651 4.292 -14.569 1.00 70.94 87 THR A O 1
ATOM 630 N N . PRO A 1 88 ? 8.607 5.945 -13.361 1.00 66.44 88 PRO A N 1
ATOM 631 C CA . PRO A 1 88 ? 7.703 5.807 -12.230 1.00 66.44 88 PRO A CA 1
ATOM 632 C C . PRO A 1 88 ? 6.287 6.264 -12.572 1.00 66.44 88 PRO A C 1
ATOM 634 O O . PRO A 1 88 ? 6.097 7.225 -13.319 1.00 66.44 88 PRO A O 1
ATOM 637 N N . SER A 1 89 ? 5.306 5.562 -12.006 1.00 68.62 89 SER A N 1
ATOM 638 C CA . SER A 1 89 ? 3.904 5.975 -12.019 1.00 68.62 89 SER A CA 1
ATOM 639 C C . SER A 1 89 ? 3.742 7.301 -11.275 1.00 68.62 89 SER A C 1
ATOM 641 O O . SER A 1 89 ? 4.506 7.612 -10.359 1.00 68.62 89 SER A O 1
ATOM 643 N N . SER A 1 90 ? 2.737 8.088 -11.663 1.00 69.94 90 SER A N 1
ATOM 644 C CA . SER A 1 90 ? 2.463 9.383 -11.019 1.00 69.94 90 SER A CA 1
ATOM 645 C C . SER A 1 90 ? 1.982 9.239 -9.580 1.00 69.94 90 SER A C 1
ATOM 647 O O . SER A 1 90 ? 2.226 10.115 -8.747 1.00 69.94 90 SER A O 1
ATOM 649 N N . PHE A 1 91 ? 1.320 8.122 -9.289 1.00 80.25 91 PHE A N 1
ATOM 650 C CA . PHE A 1 91 ? 0.949 7.724 -7.949 1.00 80.25 91 PHE A CA 1
ATOM 651 C C . PHE A 1 91 ? 0.804 6.205 -7.837 1.00 80.25 91 PHE A C 1
ATOM 653 O O . PHE A 1 91 ? 0.673 5.493 -8.839 1.00 80.25 91 PHE A O 1
ATOM 660 N N . PHE A 1 92 ? 0.792 5.743 -6.592 1.00 83.31 92 PHE A N 1
ATOM 661 C CA . PHE A 1 92 ? 0.450 4.389 -6.183 1.00 83.31 92 PHE A CA 1
ATOM 662 C C . PHE A 1 92 ? -0.657 4.448 -5.138 1.00 83.31 92 PHE A C 1
ATOM 664 O O . PHE A 1 92 ? -0.586 5.241 -4.204 1.00 83.31 92 PHE A O 1
ATOM 671 N N . ASP A 1 93 ? -1.669 3.611 -5.302 1.00 86.38 93 ASP A N 1
ATOM 672 C CA . ASP A 1 93 ? -2.815 3.513 -4.412 1.00 86.38 93 ASP A CA 1
ATOM 673 C C . ASP A 1 93 ? -2.728 2.227 -3.588 1.00 86.38 93 ASP A C 1
ATOM 675 O O . ASP A 1 93 ? -2.598 1.127 -4.129 1.00 86.38 93 ASP A O 1
ATOM 679 N N . VAL A 1 94 ? -2.858 2.359 -2.273 1.00 87.12 94 VAL A N 1
ATOM 680 C CA . VAL A 1 94 ? -3.027 1.242 -1.345 1.00 87.12 94 VAL A CA 1
ATOM 681 C C . VAL A 1 94 ? -4.430 1.313 -0.775 1.00 87.12 94 VAL A C 1
ATOM 683 O O . VAL A 1 94 ? -4.774 2.261 -0.077 1.00 87.12 94 VAL A O 1
ATOM 686 N N . PHE A 1 95 ? -5.246 0.315 -1.074 1.00 86.75 95 PHE A N 1
ATOM 687 C CA . PHE A 1 95 ? -6.599 0.179 -0.553 1.00 86.75 95 PHE A CA 1
ATOM 688 C C . PHE A 1 95 ? -6.616 -0.905 0.521 1.00 86.75 95 PHE A C 1
ATOM 690 O O . PHE A 1 95 ? -6.018 -1.961 0.332 1.00 86.75 95 PHE A O 1
ATOM 697 N N . PHE A 1 96 ? -7.308 -0.700 1.632 1.00 86.75 96 PHE A N 1
ATOM 698 C CA . PHE A 1 96 ? -7.518 -1.759 2.616 1.00 86.75 96 PHE A CA 1
ATOM 699 C C . PHE A 1 96 ? -8.789 -1.522 3.422 1.00 86.75 96 PHE A C 1
ATOM 701 O O . PHE A 1 96 ? -9.226 -0.389 3.597 1.00 86.75 96 PHE A O 1
ATOM 708 N N . GLU A 1 97 ? -9.361 -2.609 3.921 1.00 85.94 97 GLU A N 1
ATOM 709 C CA . GLU A 1 97 ? -10.558 -2.598 4.757 1.00 85.94 97 GLU A CA 1
ATOM 710 C C . GLU A 1 97 ? -10.159 -2.703 6.236 1.00 85.94 97 GLU A C 1
ATOM 712 O O . GLU A 1 97 ? -9.178 -3.371 6.574 1.00 85.94 97 GLU A O 1
ATOM 717 N N . VAL A 1 98 ? -10.901 -2.039 7.122 1.00 86.94 98 VAL A N 1
ATOM 718 C CA . VAL A 1 98 ? -10.799 -2.216 8.577 1.00 86.94 98 VAL A CA 1
ATOM 719 C C . VAL A 1 98 ? -12.193 -2.550 9.097 1.00 86.94 98 VAL A C 1
ATOM 721 O O . VAL A 1 98 ? -12.948 -1.672 9.522 1.00 86.94 98 VAL A O 1
ATOM 724 N N . VAL A 1 99 ? -12.545 -3.841 9.086 1.00 82.81 99 VAL A N 1
ATOM 725 C CA . VAL A 1 99 ? -13.886 -4.319 9.471 1.00 82.81 99 VAL A CA 1
ATOM 726 C C . VAL A 1 99 ? -14.318 -3.858 10.866 1.00 82.81 99 VAL A C 1
ATOM 728 O O . VAL A 1 99 ? -15.483 -3.484 11.016 1.00 82.81 99 VAL A O 1
ATOM 731 N N . PRO A 1 100 ? -13.451 -3.830 11.903 1.00 84.12 100 PRO A N 1
ATOM 732 C CA . PRO A 1 100 ? -13.859 -3.332 13.217 1.00 84.12 100 PRO A CA 1
ATOM 733 C C . PRO A 1 100 ? -14.374 -1.885 13.211 1.00 84.12 100 PRO A C 1
ATOM 735 O O . PRO A 1 100 ? -15.175 -1.537 14.080 1.00 84.12 100 PRO A O 1
ATOM 738 N N . ASN A 1 101 ? -13.938 -1.076 12.240 1.00 84.75 101 ASN A N 1
ATOM 739 C CA . ASN A 1 101 ? -14.317 0.328 12.096 1.00 84.75 101 ASN A CA 1
ATOM 740 C C . ASN A 1 101 ? -15.469 0.542 11.099 1.00 84.75 101 ASN A C 1
ATOM 742 O O . ASN A 1 101 ? -16.009 1.641 11.053 1.00 84.75 101 ASN A O 1
ATOM 746 N N . ASP A 1 102 ? -15.877 -0.491 10.353 1.00 89.25 102 ASP A N 1
ATOM 747 C CA . ASP A 1 102 ? -16.826 -0.388 9.231 1.00 89.25 102 ASP A CA 1
ATOM 748 C C . ASP A 1 102 ? -16.349 0.575 8.117 1.00 89.25 102 ASP A C 1
ATOM 750 O O . ASP A 1 102 ? -17.153 1.215 7.432 1.00 89.25 102 ASP A O 1
ATOM 754 N N . THR A 1 103 ? -15.023 0.670 7.935 1.00 91.38 103 THR A N 1
ATOM 755 C CA . THR A 1 103 ? -14.372 1.663 7.065 1.00 91.38 103 THR A CA 1
ATOM 756 C C . THR A 1 103 ? -13.389 1.026 6.081 1.00 91.38 103 THR A C 1
ATOM 758 O O . THR A 1 103 ? -12.562 0.193 6.452 1.00 91.38 103 THR A O 1
ATOM 761 N N . ASP A 1 104 ? -13.446 1.478 4.831 1.00 90.81 104 ASP A N 1
ATOM 762 C CA . ASP A 1 104 ? -12.420 1.279 3.812 1.00 90.81 104 ASP A CA 1
ATOM 763 C C . ASP A 1 104 ? -11.497 2.489 3.751 1.00 90.81 104 ASP A C 1
ATOM 765 O O . ASP A 1 104 ? -11.956 3.631 3.784 1.00 90.81 104 ASP A O 1
ATOM 769 N N . TYR A 1 105 ? -10.208 2.240 3.558 1.00 92.62 105 TYR A N 1
ATOM 770 C CA . TYR A 1 105 ? -9.188 3.266 3.407 1.00 92.62 105 TYR A CA 1
ATOM 771 C C . TYR A 1 105 ? -8.535 3.173 2.035 1.00 92.62 105 TYR A C 1
ATOM 773 O O . TYR A 1 105 ? -8.309 2.090 1.492 1.00 92.62 105 TYR A O 1
ATOM 781 N N . LEU A 1 106 ? -8.184 4.334 1.497 1.00 91.94 106 LEU A N 1
ATOM 782 C CA . LEU A 1 106 ? -7.372 4.489 0.302 1.00 91.94 106 LEU A CA 1
ATOM 783 C C . LEU A 1 106 ? -6.223 5.437 0.624 1.00 91.94 106 LEU A C 1
ATOM 785 O O . LEU A 1 106 ? -6.440 6.588 0.992 1.00 91.94 106 LEU A O 1
ATOM 789 N N . VAL A 1 107 ? -4.995 4.975 0.446 1.00 92.00 107 VAL A N 1
ATOM 790 C CA . VAL A 1 107 ? -3.793 5.794 0.562 1.00 92.00 107 VAL A CA 1
ATOM 791 C C . VAL A 1 107 ? -3.194 5.978 -0.816 1.00 92.00 107 VAL A C 1
ATOM 793 O O . VAL A 1 107 ? -2.711 5.024 -1.417 1.00 92.00 107 VAL A O 1
ATOM 796 N N . ARG A 1 108 ? -3.192 7.217 -1.297 1.00 90.94 108 ARG A N 1
ATOM 797 C CA . ARG A 1 108 ? -2.545 7.613 -2.542 1.00 90.94 108 ARG A CA 1
ATOM 798 C C . ARG A 1 108 ? -1.169 8.191 -2.256 1.00 90.94 108 ARG A C 1
ATOM 800 O O . ARG A 1 108 ? -1.056 9.286 -1.706 1.00 90.94 108 ARG A O 1
ATOM 807 N N . ILE A 1 109 ? -0.137 7.471 -2.666 1.00 88.38 109 ILE A N 1
ATOM 808 C CA . ILE A 1 109 ? 1.266 7.867 -2.590 1.00 88.38 109 ILE A CA 1
ATOM 809 C C . ILE A 1 109 ? 1.628 8.537 -3.914 1.00 88.38 109 ILE A C 1
ATOM 811 O O . ILE A 1 109 ? 1.731 7.874 -4.945 1.00 88.38 109 ILE A O 1
ATOM 815 N N . SER A 1 110 ? 1.781 9.855 -3.912 1.00 84.75 110 SER A N 1
ATOM 816 C CA . SER A 1 110 ? 2.104 10.626 -5.114 1.00 84.75 110 SER A CA 1
ATOM 817 C C . SER A 1 110 ? 3.613 10.692 -5.314 1.00 84.75 110 SER A C 1
ATOM 819 O O . SER A 1 110 ? 4.369 10.857 -4.361 1.00 84.75 110 SER A O 1
ATOM 821 N N . SER A 1 111 ? 4.081 10.626 -6.560 1.00 73.00 111 SER A N 1
ATOM 822 C CA . SER A 1 111 ? 5.513 10.689 -6.870 1.00 73.00 111 SER A CA 1
ATOM 823 C C . SER A 1 111 ? 6.073 12.125 -6.821 1.00 73.00 111 SER A C 1
ATOM 825 O O . SER A 1 111 ? 6.890 12.484 -7.671 1.00 73.00 111 SER A O 1
ATOM 827 N N . SER A 1 112 ? 5.646 12.992 -5.891 1.00 57.84 112 SER A N 1
ATOM 828 C CA . SER A 1 112 ? 6.055 14.416 -5.874 1.00 57.84 112 SER A CA 1
ATOM 829 C C . SER A 1 112 ? 7.585 14.577 -5.819 1.00 57.84 112 SER A C 1
ATOM 831 O O . SER A 1 112 ? 8.128 15.497 -6.421 1.00 57.84 112 SER A O 1
ATOM 833 N N . ALA A 1 113 ? 8.309 13.604 -5.251 1.00 46.78 113 ALA A N 1
ATOM 834 C CA . ALA A 1 113 ? 9.774 13.522 -5.296 1.00 46.78 113 ALA A CA 1
ATOM 835 C C . ALA A 1 113 ? 10.397 13.343 -6.707 1.00 46.78 113 ALA A C 1
ATOM 837 O O . ALA A 1 113 ? 11.586 13.606 -6.892 1.00 46.78 113 ALA A O 1
ATOM 838 N N . VAL A 1 114 ? 9.627 12.919 -7.718 1.00 47.59 114 VAL A N 1
ATOM 839 C CA . VAL A 1 114 ? 10.047 12.870 -9.137 1.00 47.59 114 VAL A CA 1
ATOM 840 C C . VAL A 1 114 ? 9.927 14.249 -9.795 1.00 47.59 114 VAL A C 1
ATOM 842 O O . VAL A 1 114 ? 10.642 14.546 -10.758 1.00 47.59 114 VAL A O 1
ATOM 845 N N . LEU A 1 115 ? 9.063 15.124 -9.271 1.00 42.22 115 LEU A N 1
ATOM 846 C CA . LEU A 1 115 ? 9.064 16.528 -9.655 1.00 42.22 115 LEU A CA 1
ATOM 847 C C . LEU A 1 115 ? 10.295 17.166 -9.012 1.00 42.22 115 LEU A C 1
ATOM 849 O O . LEU A 1 115 ? 10.467 17.155 -7.799 1.00 42.22 115 LEU A O 1
ATOM 853 N N . ASN A 1 116 ? 11.204 17.674 -9.839 1.00 42.84 116 ASN A N 1
ATOM 854 C CA . ASN A 1 116 ? 12.390 18.371 -9.365 1.00 42.84 116 ASN A CA 1
ATOM 855 C C . ASN A 1 116 ? 12.218 19.872 -9.657 1.00 42.84 116 ASN A C 1
ATOM 857 O O . ASN A 1 116 ? 12.236 20.251 -10.835 1.00 42.84 116 ASN A O 1
ATOM 861 N N . PRO A 1 117 ? 12.046 20.735 -8.635 1.00 52.53 117 PRO A N 1
ATOM 862 C CA . PRO A 1 117 ? 12.139 20.452 -7.196 1.00 52.53 117 PRO A CA 1
ATOM 863 C C . PRO A 1 117 ? 10.866 19.811 -6.601 1.00 52.53 117 PRO A C 1
ATOM 865 O O . PRO A 1 117 ? 9.781 20.066 -7.129 1.00 52.53 117 PRO A O 1
ATOM 868 N N . PRO A 1 118 ? 10.988 19.057 -5.485 1.00 53.25 118 PRO A N 1
ATOM 869 C CA . PRO A 1 118 ? 9.837 18.543 -4.743 1.00 53.25 118 PRO A CA 1
ATOM 870 C C . PRO A 1 118 ? 8.914 19.696 -4.348 1.00 53.25 118 PRO A C 1
ATOM 872 O O . PRO A 1 118 ? 9.405 20.728 -3.878 1.00 53.25 118 PRO A O 1
ATOM 875 N N . ASP A 1 119 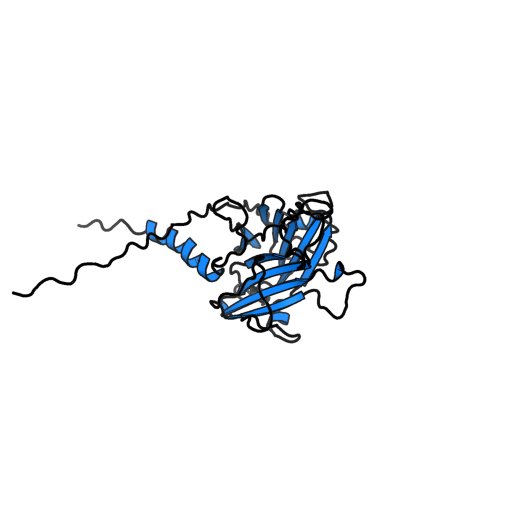? 7.602 19.544 -4.531 1.00 51.22 119 ASP A N 1
ATOM 876 C CA . ASP A 1 119 ? 6.632 20.545 -4.083 1.00 51.22 119 ASP A CA 1
ATOM 877 C C . ASP A 1 119 ? 6.301 20.308 -2.599 1.00 51.22 119 ASP A C 1
ATOM 879 O O . ASP A 1 119 ? 5.568 19.370 -2.288 1.00 51.22 119 ASP A O 1
ATOM 883 N N . PRO A 1 120 ? 6.783 21.151 -1.664 1.00 52.19 120 PRO A N 1
ATOM 884 C CA . PRO A 1 120 ? 6.506 20.984 -0.238 1.00 52.19 120 PRO A CA 1
ATOM 885 C C . PRO A 1 120 ? 5.035 21.245 0.127 1.00 52.19 120 PRO A C 1
ATOM 887 O O . PRO A 1 120 ? 4.659 21.077 1.286 1.00 52.19 120 PRO A O 1
ATOM 890 N N . SER A 1 121 ? 4.215 21.722 -0.818 1.00 49.91 121 SER A N 1
ATOM 891 C CA . SER A 1 121 ? 2.789 21.985 -0.617 1.00 49.91 121 SER A CA 1
ATOM 892 C C . SER A 1 121 ? 1.881 20.811 -0.986 1.00 49.91 121 SER A C 1
ATOM 894 O O . SER A 1 121 ? 0.717 20.816 -0.581 1.00 49.91 121 SER A O 1
ATOM 896 N N . GLN A 1 122 ? 2.395 19.797 -1.690 1.00 51.88 122 GLN A N 1
ATOM 897 C CA . GLN A 1 122 ? 1.680 18.542 -1.900 1.00 51.88 122 GLN A CA 1
ATOM 898 C C . GLN A 1 122 ? 2.249 17.473 -0.972 1.00 51.88 122 GLN A C 1
ATOM 900 O O . GLN A 1 122 ? 3.431 17.152 -1.082 1.00 51.88 122 GLN A O 1
ATOM 905 N N . PRO A 1 123 ? 1.445 16.922 -0.047 1.00 56.59 123 PRO A N 1
ATOM 906 C CA . PRO A 1 123 ? 1.911 15.799 0.739 1.00 56.59 123 PRO A CA 1
ATOM 907 C C . PRO A 1 123 ? 2.149 14.613 -0.200 1.00 56.59 123 PRO A C 1
ATOM 909 O O . PRO A 1 123 ? 1.313 14.312 -1.053 1.00 56.59 123 PRO A O 1
ATOM 912 N N . ASP A 1 124 ? 3.270 13.916 -0.015 1.00 79.06 124 ASP A N 1
ATOM 913 C CA . ASP A 1 124 ? 3.571 12.679 -0.746 1.00 79.06 124 ASP A CA 1
ATOM 914 C C . ASP A 1 124 ? 2.495 11.601 -0.512 1.00 79.06 124 ASP A C 1
ATOM 916 O O . ASP A 1 124 ? 2.378 10.667 -1.297 1.00 79.06 124 ASP A O 1
ATOM 920 N N . LEU A 1 125 ? 1.667 11.751 0.532 1.00 88.38 125 LEU A N 1
ATOM 921 C CA . LEU A 1 125 ? 0.520 10.900 0.832 1.00 88.38 125 LEU A CA 1
ATOM 922 C C . LEU A 1 125 ? -0.779 11.701 0.927 1.00 88.38 125 LEU A C 1
ATOM 924 O O . LEU A 1 125 ? -0.873 12.680 1.666 1.00 88.38 125 LEU A O 1
ATOM 928 N N . SER A 1 126 ? -1.819 11.208 0.262 1.00 91.88 126 SER A N 1
ATOM 929 C CA . SER A 1 126 ? -3.212 11.575 0.521 1.00 91.88 126 SER A CA 1
ATOM 930 C C . SER A 1 126 ? -3.962 10.354 1.033 1.00 91.88 126 SER A C 1
ATOM 932 O O . SER A 1 126 ? -3.895 9.293 0.419 1.00 91.88 126 SER A O 1
ATOM 934 N N . ILE A 1 127 ? -4.659 10.495 2.157 1.00 93.81 127 ILE A N 1
ATOM 935 C CA . ILE A 1 127 ? -5.393 9.397 2.787 1.00 93.81 127 ILE A CA 1
ATOM 936 C C . ILE A 1 127 ? -6.879 9.713 2.698 1.00 93.81 127 ILE A C 1
ATOM 938 O O . ILE A 1 127 ? -7.302 10.842 2.963 1.00 93.81 127 ILE A O 1
ATOM 942 N N . TYR A 1 128 ? -7.657 8.714 2.313 1.00 95.31 128 TYR A N 1
ATOM 943 C CA . TYR A 1 128 ? -9.095 8.800 2.175 1.00 95.31 128 TYR A CA 1
ATOM 944 C C . TYR A 1 128 ? -9.761 7.644 2.902 1.00 95.31 128 TYR A C 1
ATOM 946 O O . TYR A 1 128 ? -9.180 6.565 3.018 1.00 95.31 128 TYR A O 1
ATOM 954 N N . GLU A 1 129 ? -10.999 7.864 3.314 1.00 95.62 129 GLU A N 1
ATOM 955 C CA . GLU A 1 129 ? -11.859 6.840 3.882 1.00 95.62 129 GLU A CA 1
ATOM 956 C C . GLU A 1 129 ? -13.243 6.834 3.230 1.00 95.62 129 GLU A C 1
ATOM 958 O O . GLU A 1 129 ? -13.675 7.820 2.627 1.00 95.62 129 GLU A O 1
ATOM 963 N N . LYS A 1 130 ? -13.936 5.703 3.327 1.00 94.06 130 LYS A N 1
ATOM 964 C CA . LYS A 1 130 ? -15.364 5.577 3.022 1.00 94.06 130 LYS A CA 1
ATOM 965 C C . LYS A 1 130 ? -15.973 4.446 3.860 1.00 94.06 130 LYS A C 1
ATOM 967 O O . LYS A 1 130 ? -15.251 3.526 4.234 1.00 94.06 130 LYS A O 1
ATOM 972 N N . PRO A 1 131 ? -17.293 4.432 4.093 1.00 93.06 131 PRO A N 1
ATOM 973 C CA . PRO A 1 131 ? -17.956 3.267 4.677 1.00 93.06 131 PRO A CA 1
ATOM 974 C C . PRO A 1 131 ? -17.814 2.006 3.807 1.00 93.06 131 PRO A C 1
ATOM 976 O O . PRO A 1 131 ? -17.898 2.085 2.572 1.00 93.06 131 PRO A O 1
ATOM 979 N N . ILE A 1 132 ? -17.682 0.845 4.453 1.00 87.31 132 ILE A N 1
ATOM 980 C CA . ILE A 1 132 ? -17.651 -0.464 3.778 1.00 87.31 132 ILE A CA 1
ATOM 981 C C . ILE A 1 132 ? -18.946 -0.704 2.990 1.00 87.31 132 ILE A C 1
ATOM 983 O O . ILE A 1 132 ? -20.043 -0.277 3.365 1.00 87.31 132 ILE A O 1
ATOM 987 N N . GLY A 1 133 ? -18.834 -1.401 1.856 1.00 82.88 133 GLY A N 1
ATOM 988 C CA . GLY A 1 133 ? -19.970 -1.791 1.018 1.00 82.88 133 GLY A CA 1
ATOM 989 C C . GLY A 1 133 ? -20.449 -0.701 0.058 1.00 82.88 133 GLY A C 1
ATOM 990 O O . GLY A 1 133 ? -21.359 -0.942 -0.744 1.00 82.88 133 GLY A O 1
ATOM 991 N N . ILE A 1 134 ? -19.853 0.493 0.105 1.00 86.19 134 ILE A N 1
ATOM 992 C CA . ILE A 1 134 ? -20.065 1.543 -0.894 1.00 86.19 134 ILE A CA 1
ATOM 993 C C . ILE A 1 134 ? -19.017 1.399 -1.992 1.00 86.19 134 ILE A C 1
ATOM 995 O O . ILE A 1 134 ? -17.892 1.844 -1.816 1.00 86.19 134 ILE A O 1
ATOM 999 N N . THR A 1 135 ? -19.390 0.869 -3.156 1.00 83.12 135 THR A N 1
ATOM 1000 C CA . THR A 1 135 ? -18.446 0.678 -4.268 1.00 83.12 135 THR A CA 1
ATOM 1001 C C . THR A 1 135 ? -17.711 1.969 -4.637 1.00 83.12 135 THR A C 1
ATOM 1003 O O . THR A 1 135 ? -18.335 2.969 -5.009 1.00 83.12 135 THR A O 1
ATOM 1006 N N . ALA A 1 136 ? -16.378 1.932 -4.581 1.00 83.06 136 ALA A N 1
ATOM 1007 C CA . ALA A 1 136 ? -15.552 3.039 -5.039 1.00 83.06 136 ALA A CA 1
ATOM 1008 C C . ALA A 1 136 ? -15.641 3.183 -6.571 1.00 83.06 136 ALA A C 1
ATOM 1010 O O . ALA A 1 136 ? -15.454 2.201 -7.295 1.00 83.06 136 ALA A O 1
ATOM 1011 N N . PRO A 1 137 ? -15.903 4.392 -7.092 1.00 82.25 137 PRO A N 1
ATOM 1012 C CA . PRO A 1 137 ? -15.853 4.633 -8.521 1.00 82.25 137 PRO A CA 1
ATOM 1013 C C . PRO A 1 137 ? -14.408 4.520 -9.015 1.00 82.25 137 PRO A C 1
ATOM 1015 O O . PRO A 1 137 ? -13.489 5.079 -8.415 1.00 82.25 137 PRO A O 1
ATOM 1018 N N . ILE A 1 138 ? -14.237 3.832 -10.139 1.00 78.75 138 ILE A N 1
ATOM 1019 C CA . ILE A 1 138 ? -12.977 3.735 -10.871 1.00 78.75 138 ILE A CA 1
ATOM 1020 C C . ILE A 1 138 ? -13.126 4.377 -12.252 1.00 78.75 138 ILE A C 1
ATOM 1022 O O . ILE A 1 138 ? -14.211 4.345 -12.844 1.00 78.75 138 ILE A O 1
ATOM 1026 N N . ASP A 1 139 ? -12.067 5.005 -12.752 1.00 75.19 139 ASP A N 1
ATOM 1027 C CA . ASP A 1 139 ? -12.056 5.585 -14.094 1.00 75.19 139 ASP A CA 1
ATOM 1028 C C . ASP A 1 139 ? -11.769 4.527 -15.175 1.00 75.19 139 ASP A C 1
ATOM 1030 O O . ASP A 1 139 ? -11.606 3.338 -14.905 1.00 75.19 139 ASP A O 1
ATOM 1034 N N . GLY A 1 140 ? -11.735 4.956 -16.440 1.00 67.62 140 GLY A N 1
ATOM 1035 C CA . GLY A 1 140 ? -11.456 4.064 -17.570 1.00 67.62 140 GLY A CA 1
ATOM 1036 C C . GLY A 1 140 ? -10.044 3.467 -17.579 1.00 67.62 140 GLY A C 1
ATOM 1037 O O . GLY A 1 140 ? -9.796 2.565 -18.375 1.00 67.62 140 GLY A O 1
ATOM 1038 N N . ASN A 1 141 ? -9.151 3.953 -16.716 1.00 66.00 141 ASN A N 1
ATOM 1039 C CA . ASN A 1 141 ? -7.789 3.455 -16.550 1.00 66.00 141 ASN A CA 1
ATOM 1040 C C . ASN A 1 141 ? -7.667 2.529 -15.326 1.00 66.00 141 ASN A C 1
ATOM 1042 O O . ASN A 1 141 ? -6.585 2.022 -15.056 1.00 66.00 141 ASN A O 1
ATOM 1046 N N . GLY A 1 142 ? -8.765 2.286 -14.599 1.00 70.69 142 GLY A N 1
ATOM 1047 C CA . GLY A 1 142 ? -8.773 1.449 -13.400 1.00 70.69 142 GLY A CA 1
ATOM 1048 C C . GLY A 1 142 ? -8.343 2.183 -12.131 1.00 70.69 142 GLY A C 1
ATOM 1049 O O . GLY A 1 142 ? -8.097 1.534 -11.121 1.00 70.69 142 GLY A O 1
ATOM 1050 N N . ASN A 1 143 ? -8.267 3.516 -12.151 1.00 77.31 143 ASN A N 1
ATOM 1051 C CA . ASN A 1 143 ? -7.872 4.296 -10.981 1.00 77.31 143 ASN A CA 1
ATOM 1052 C C . ASN A 1 143 ? -9.067 4.646 -10.118 1.00 77.31 143 ASN A C 1
ATOM 1054 O O . ASN A 1 143 ? -10.113 5.033 -10.642 1.00 77.31 143 ASN A O 1
ATOM 1058 N N . PHE A 1 144 ? -8.882 4.667 -8.799 1.00 84.00 144 PHE A N 1
ATOM 1059 C CA . PHE A 1 144 ? -9.885 5.229 -7.905 1.00 84.00 144 PHE A CA 1
ATOM 1060 C C . PHE A 1 144 ? -10.125 6.711 -8.216 1.00 84.00 144 PHE A C 1
ATOM 1062 O O . PHE A 1 144 ? -9.211 7.547 -8.168 1.00 84.00 144 PHE A O 1
ATOM 1069 N N . ILE A 1 145 ? -11.383 7.048 -8.501 1.00 85.94 145 ILE A N 1
ATOM 1070 C CA . ILE A 1 145 ? -11.826 8.430 -8.659 1.00 85.94 145 ILE A CA 1
ATOM 1071 C C . ILE A 1 145 ? -11.994 9.011 -7.258 1.00 85.94 145 ILE A C 1
ATOM 1073 O O . ILE A 1 145 ? -12.936 8.671 -6.544 1.00 85.94 145 ILE A O 1
ATOM 1077 N N . VAL A 1 146 ? -11.092 9.909 -6.875 1.00 88.25 146 VAL A N 1
ATOM 1078 C CA . VAL A 1 146 ? -11.148 10.677 -5.623 1.00 88.25 146 VAL A CA 1
ATOM 1079 C C . VAL A 1 146 ? -11.614 12.110 -5.905 1.00 88.25 146 VAL A C 1
ATOM 1081 O O . VAL A 1 146 ? -11.314 12.665 -6.964 1.00 88.25 146 VAL A O 1
ATOM 1084 N N . GLY A 1 147 ? -12.353 12.724 -4.975 1.00 88.00 147 GLY A N 1
ATOM 1085 C CA . GLY A 1 147 ? -12.826 14.111 -5.090 1.00 88.00 147 GLY A CA 1
ATOM 1086 C C . GLY A 1 147 ? -14.344 14.264 -5.287 1.00 88.00 147 GLY A C 1
ATOM 1087 O O . GLY A 1 147 ? -15.108 13.373 -4.919 1.00 88.00 147 GLY A O 1
ATOM 1088 N N . PRO A 1 148 ? -14.826 15.405 -5.823 1.00 86.81 148 PRO A N 1
ATOM 1089 C CA . PRO A 1 148 ? -16.256 15.708 -5.881 1.00 86.81 148 PRO A CA 1
ATOM 1090 C C . PRO A 1 148 ? -17.084 14.625 -6.586 1.00 86.81 148 PRO A C 1
ATOM 1092 O O . PRO A 1 148 ? -16.840 14.303 -7.746 1.00 86.81 148 PRO A O 1
ATOM 1095 N N . GLY A 1 149 ? -18.098 14.100 -5.892 1.00 84.94 149 GLY A N 1
ATOM 1096 C CA . GLY A 1 149 ? -18.965 13.027 -6.400 1.00 84.94 149 GLY A CA 1
ATOM 1097 C C . GLY A 1 149 ? -18.444 11.609 -6.145 1.00 84.94 149 GLY A C 1
ATOM 1098 O O . GLY A 1 149 ? -19.131 10.650 -6.489 1.00 84.94 149 GLY A O 1
ATOM 1099 N N . SER A 1 150 ? -17.271 11.477 -5.527 1.00 92.00 150 SER A N 1
ATOM 1100 C CA . SER A 1 150 ? -16.755 10.225 -4.979 1.00 92.00 150 SER A CA 1
ATOM 1101 C C . SER A 1 150 ? -17.260 9.999 -3.545 1.00 92.00 150 SER A C 1
ATOM 1103 O O . SER A 1 150 ? -17.486 10.985 -2.841 1.00 92.00 150 SER A O 1
ATOM 1105 N N . PRO A 1 151 ? -17.427 8.741 -3.087 1.00 92.81 151 PRO A N 1
ATOM 1106 C CA . PRO A 1 151 ? -17.672 8.433 -1.678 1.00 92.81 151 PRO A CA 1
ATOM 1107 C C . PRO A 1 151 ? -16.427 8.598 -0.793 1.00 92.81 151 PRO A C 1
ATOM 1109 O O . PRO A 1 151 ? -16.549 8.486 0.419 1.00 92.81 151 PRO A O 1
ATOM 1112 N N . TRP A 1 152 ? -15.248 8.822 -1.383 1.00 94.25 152 TRP A N 1
ATOM 1113 C CA . TRP A 1 152 ? -14.000 9.014 -0.651 1.00 94.25 152 TRP A CA 1
ATOM 1114 C C . TRP A 1 152 ? -13.963 10.372 0.056 1.00 94.25 152 TRP A C 1
ATOM 1116 O O . TRP A 1 152 ? -13.969 11.422 -0.596 1.00 94.25 152 TRP A O 1
ATOM 1126 N N . GLU A 1 153 ? -13.851 10.347 1.379 1.00 95.69 153 GLU A N 1
ATOM 1127 C CA . GLU A 1 153 ? -13.629 11.514 2.229 1.00 95.69 153 GLU A CA 1
ATOM 1128 C C . GLU A 1 153 ? -12.142 11.623 2.579 1.00 95.69 153 GLU A C 1
ATOM 1130 O O . GLU A 1 153 ? -11.504 10.637 2.926 1.00 95.69 153 GLU A O 1
ATOM 1135 N N . THR A 1 154 ? -11.546 12.810 2.445 1.00 94.88 154 THR A N 1
ATOM 1136 C CA . THR A 1 154 ? -10.128 13.012 2.784 1.00 94.88 154 THR A CA 1
ATOM 1137 C C . THR A 1 154 ? -9.935 13.057 4.295 1.00 94.88 154 THR A C 1
ATOM 1139 O O . THR A 1 154 ? -10.531 13.908 4.958 1.00 94.88 154 THR A O 1
ATOM 1142 N N . LEU A 1 155 ? -9.014 12.242 4.815 1.00 93.12 155 LEU A N 1
ATOM 1143 C CA . LEU A 1 155 ? -8.557 12.364 6.196 1.00 93.12 155 LEU A CA 1
ATOM 1144 C C . LEU A 1 155 ? -7.635 13.575 6.344 1.00 93.12 155 LEU A C 1
ATOM 1146 O O . LEU A 1 155 ? -6.641 13.729 5.628 1.00 93.12 155 LEU A O 1
ATOM 1150 N N . LEU A 1 156 ? -7.966 14.450 7.290 1.00 91.88 156 LEU A N 1
ATOM 1151 C CA . LEU A 1 156 ? -7.225 15.684 7.545 1.00 91.88 156 LEU A CA 1
ATOM 1152 C C . LEU A 1 156 ? -6.247 15.519 8.715 1.00 91.88 156 LEU A C 1
ATOM 1154 O O . LEU A 1 156 ? -6.511 14.746 9.635 1.00 91.88 156 LEU A O 1
ATOM 1158 N N . PRO A 1 157 ? -5.143 16.289 8.753 1.00 87.12 157 PRO A N 1
ATOM 1159 C CA . PRO A 1 157 ? -4.230 16.273 9.891 1.00 87.12 157 PRO A CA 1
ATOM 1160 C C . PRO A 1 157 ? -4.961 16.468 11.228 1.00 87.12 157 PRO A C 1
ATOM 1162 O O . PRO A 1 157 ? -5.706 17.433 11.402 1.00 87.12 157 PRO A O 1
ATOM 1165 N N . GLY A 1 158 ? -4.705 15.571 12.182 1.00 87.69 158 GLY A N 1
ATOM 1166 C CA . GLY A 1 158 ? -5.372 15.549 13.489 1.00 87.69 158 GLY A CA 1
ATOM 1167 C C . GLY A 1 158 ? -6.494 14.518 13.604 1.00 87.69 158 GLY A C 1
ATOM 1168 O O . GLY A 1 158 ? -6.983 14.304 14.712 1.00 87.69 158 GLY A O 1
ATOM 1169 N N . ASP A 1 159 ? -6.859 13.862 12.503 1.00 93.50 159 ASP A N 1
ATOM 1170 C CA . ASP A 1 159 ? -7.733 12.697 12.536 1.00 93.50 159 ASP A CA 1
ATOM 1171 C C . ASP A 1 159 ? -7.105 11.551 13.369 1.00 93.50 159 ASP A C 1
ATOM 1173 O O . ASP A 1 159 ? -5.899 11.286 13.231 1.00 93.50 159 ASP A O 1
ATOM 1177 N N . PRO A 1 160 ? -7.867 10.892 14.267 1.00 92.19 160 PRO A N 1
ATOM 1178 C CA . PRO A 1 160 ? -7.359 9.781 15.071 1.00 92.19 160 PRO A CA 1
ATOM 1179 C C . PRO A 1 160 ? -6.809 8.621 14.234 1.00 92.19 160 PRO A C 1
ATOM 1181 O O . PRO A 1 160 ? -5.850 7.984 14.678 1.00 92.19 160 PRO A O 1
ATOM 1184 N N . ASP A 1 161 ? -7.337 8.380 13.035 1.00 91.50 161 ASP A N 1
ATOM 1185 C CA . ASP A 1 161 ? -6.907 7.273 12.180 1.00 91.50 161 ASP A CA 1
ATOM 1186 C C . ASP A 1 161 ? -5.570 7.555 11.498 1.00 91.50 161 ASP A C 1
ATOM 1188 O O . ASP A 1 161 ? -4.759 6.651 11.299 1.00 91.50 161 ASP A O 1
ATOM 1192 N N . ILE A 1 162 ? -5.249 8.827 11.245 1.00 89.81 162 ILE A N 1
ATOM 1193 C CA . ILE A 1 162 ? -3.890 9.218 10.843 1.00 89.81 162 ILE A CA 1
ATOM 1194 C C . ILE A 1 162 ? -2.903 8.944 11.983 1.00 89.81 162 ILE A C 1
ATOM 1196 O O . ILE A 1 162 ? -1.789 8.465 11.748 1.00 89.81 162 ILE A O 1
ATOM 1200 N N . ALA A 1 163 ? -3.296 9.240 13.225 1.00 88.50 163 ALA A N 1
ATOM 1201 C CA . ALA A 1 163 ? -2.438 9.044 14.389 1.00 88.50 163 ALA A CA 1
ATOM 1202 C C . ALA A 1 163 ? -2.211 7.558 14.718 1.00 88.50 163 ALA A C 1
ATOM 1204 O O . ALA A 1 163 ? -1.099 7.189 15.103 1.00 88.50 163 ALA A O 1
ATOM 1205 N N . SER A 1 164 ? -3.236 6.715 14.568 1.00 90.50 164 SER A N 1
ATOM 1206 C CA . SER A 1 164 ? -3.145 5.266 14.787 1.00 90.50 164 SER A CA 1
ATOM 1207 C C . SER A 1 164 ? -2.469 4.550 13.614 1.00 90.50 164 SER A C 1
ATOM 1209 O O . SER A 1 164 ? -1.614 3.690 13.829 1.00 90.50 164 SER A O 1
ATOM 1211 N N . GLY A 1 165 ? -2.785 4.935 12.376 1.00 89.62 165 GLY A N 1
ATOM 1212 C CA . GLY A 1 165 ? -2.238 4.332 11.164 1.00 89.62 165 GLY A CA 1
ATOM 1213 C C . GLY A 1 165 ? -0.761 4.642 10.944 1.00 89.62 165 GLY A C 1
ATOM 1214 O O . GLY A 1 165 ? -0.049 3.788 10.427 1.00 89.62 165 GLY A O 1
ATOM 1215 N N . GLN A 1 166 ? -0.278 5.815 11.378 1.00 91.56 166 GLN A N 1
ATOM 1216 C CA . GLN A 1 166 ? 1.113 6.272 11.194 1.00 91.56 166 GLN A CA 1
ATOM 1217 C C . GLN A 1 166 ? 1.637 6.058 9.767 1.00 91.56 166 GLN A C 1
ATOM 1219 O O . GLN A 1 166 ? 2.768 5.619 9.556 1.00 91.56 166 GLN A O 1
ATOM 1224 N N . PHE A 1 167 ? 0.783 6.358 8.792 1.00 92.06 167 PHE A N 1
ATOM 1225 C CA . PHE A 1 167 ? 1.036 6.102 7.384 1.00 92.06 167 PHE A CA 1
ATOM 1226 C C . PHE A 1 167 ? 2.348 6.723 6.910 1.00 92.06 167 PHE A C 1
ATOM 1228 O O . PHE A 1 167 ? 2.590 7.920 7.091 1.00 92.06 167 PHE A O 1
ATOM 1235 N N . LYS A 1 168 ? 3.160 5.916 6.233 1.00 91.12 168 LYS A N 1
ATOM 1236 C CA . LYS A 1 168 ? 4.274 6.385 5.411 1.00 91.12 168 LYS A CA 1
ATOM 1237 C C . LYS A 1 168 ? 4.209 5.700 4.068 1.00 91.12 168 LYS A C 1
ATOM 1239 O O . LYS A 1 168 ? 3.746 4.572 3.956 1.00 91.12 168 LYS A O 1
ATOM 1244 N N . GLY A 1 169 ? 4.701 6.377 3.055 1.00 90.19 169 GLY A N 1
ATOM 1245 C CA . GLY A 1 169 ? 4.730 5.856 1.709 1.00 90.19 169 GLY A CA 1
ATOM 1246 C C . GLY A 1 169 ? 5.687 6.668 0.870 1.00 90.19 169 GLY A C 1
ATOM 1247 O O . GLY A 1 169 ? 5.883 7.859 1.113 1.00 90.19 169 GLY A O 1
ATOM 1248 N N . ALA A 1 170 ? 6.296 6.013 -0.100 1.00 87.88 170 ALA A N 1
ATOM 1249 C CA . ALA A 1 170 ? 7.181 6.673 -1.032 1.00 87.88 170 ALA A CA 1
ATOM 1250 C C . ALA A 1 170 ? 7.168 5.954 -2.376 1.00 87.88 170 ALA A C 1
ATOM 1252 O O . ALA A 1 170 ? 6.941 4.747 -2.471 1.00 87.88 170 ALA A O 1
ATOM 1253 N N . VAL A 1 171 ? 7.423 6.726 -3.424 1.00 85.31 171 VAL A N 1
ATOM 1254 C CA . VAL A 1 171 ? 7.636 6.233 -4.782 1.00 85.31 171 VAL A CA 1
ATOM 1255 C C . VAL A 1 171 ? 9.027 6.658 -5.190 1.00 85.31 171 VAL A C 1
ATOM 1257 O O . VAL A 1 171 ? 9.425 7.802 -4.967 1.00 85.31 171 VAL A O 1
ATOM 1260 N N . GLY A 1 172 ? 9.759 5.762 -5.830 1.00 85.12 172 GLY A N 1
ATOM 1261 C CA . GLY A 1 172 ? 11.110 6.066 -6.256 1.00 85.12 172 GLY A CA 1
ATOM 1262 C C . GLY A 1 172 ? 11.648 5.061 -7.251 1.00 85.12 172 GLY A C 1
ATOM 1263 O O . GLY A 1 172 ? 10.908 4.428 -8.007 1.00 85.12 172 GLY A O 1
ATOM 1264 N N . PHE A 1 173 ? 12.971 4.994 -7.308 1.00 86.19 173 PHE A N 1
ATOM 1265 C CA . PHE A 1 173 ? 13.680 4.279 -8.352 1.00 86.19 173 PHE A CA 1
ATOM 1266 C C . PHE A 1 173 ? 14.962 3.681 -7.792 1.00 86.19 173 PHE A C 1
ATOM 1268 O O . PHE A 1 173 ? 15.809 4.403 -7.267 1.00 86.19 173 PHE A O 1
ATOM 1275 N N . GLY A 1 174 ? 15.129 2.372 -7.928 1.00 89.56 174 GLY A N 1
ATOM 1276 C CA . GLY A 1 174 ? 16.267 1.682 -7.333 1.00 89.56 174 GLY A CA 1
ATOM 1277 C C . GLY A 1 174 ? 16.358 0.224 -7.742 1.00 89.56 174 GLY A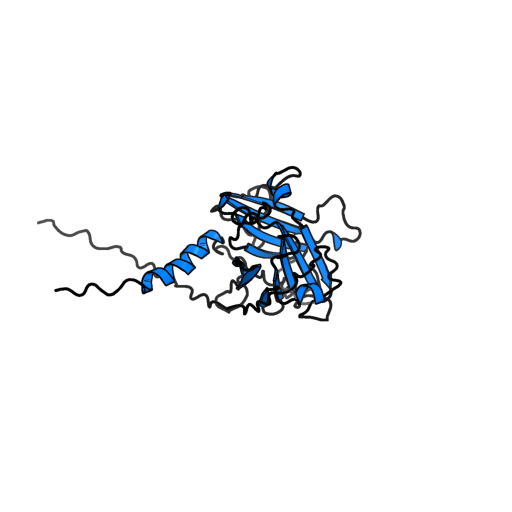 C 1
ATOM 1278 O O . GLY A 1 174 ? 15.702 -0.220 -8.682 1.00 89.56 174 GLY A O 1
ATOM 1279 N N . THR A 1 175 ? 17.208 -0.520 -7.048 1.00 92.62 175 THR A N 1
ATOM 1280 C CA . THR A 1 175 ? 17.378 -1.963 -7.256 1.00 92.62 175 THR A CA 1
ATOM 1281 C C . THR A 1 175 ? 16.609 -2.752 -6.207 1.00 92.62 175 THR A C 1
ATOM 1283 O O . THR A 1 175 ? 16.449 -2.283 -5.086 1.00 92.62 175 THR A O 1
ATOM 1286 N N . SER A 1 176 ? 16.218 -3.978 -6.537 1.00 92.94 176 SER A N 1
ATOM 1287 C CA . SER A 1 176 ? 15.466 -4.866 -5.652 1.00 92.94 176 SER A CA 1
ATOM 1288 C C . SER A 1 176 ? 16.158 -6.232 -5.533 1.00 92.94 176 SER A C 1
ATOM 1290 O O . SER A 1 176 ? 17.065 -6.538 -6.317 1.00 92.94 176 SER A O 1
ATOM 1292 N N . PRO A 1 177 ? 15.749 -7.105 -4.591 1.00 92.62 177 PRO A N 1
ATOM 1293 C CA . PRO A 1 177 ? 16.227 -8.490 -4.545 1.00 92.62 177 PRO A CA 1
ATOM 1294 C C . PRO A 1 177 ? 16.055 -9.249 -5.867 1.00 92.62 177 PRO A C 1
ATOM 1296 O O . PRO A 1 177 ? 16.809 -10.180 -6.155 1.00 92.62 177 PRO A O 1
ATOM 1299 N N . ASN A 1 178 ? 15.03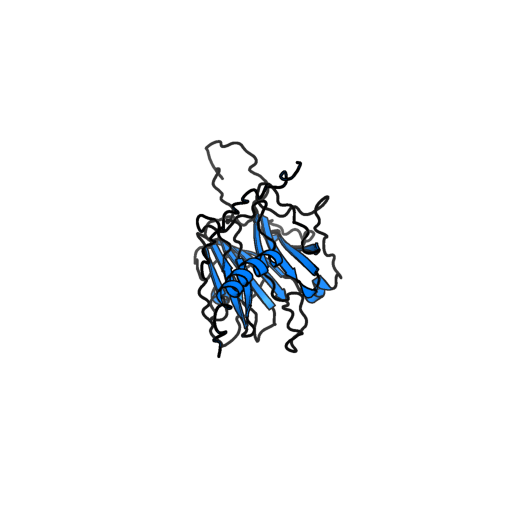9 -8.879 -6.647 1.00 89.44 178 ASN A N 1
ATOM 1300 C CA . ASN A 1 178 ? 14.635 -9.573 -7.861 1.00 89.44 178 ASN A CA 1
ATOM 1301 C C . ASN A 1 178 ? 15.177 -8.915 -9.141 1.00 89.44 178 ASN A C 1
ATOM 1303 O O . ASN A 1 178 ? 15.189 -9.565 -10.187 1.00 89.44 178 ASN A O 1
ATOM 1307 N N . SER A 1 179 ? 15.684 -7.679 -9.070 1.00 91.25 179 SER A N 1
ATOM 1308 C CA . SER A 1 179 ? 16.314 -6.990 -10.196 1.00 91.25 179 SER A CA 1
ATOM 1309 C C . SER A 1 179 ? 17.448 -6.065 -9.753 1.00 91.25 179 SER A C 1
ATOM 1311 O O . SER A 1 179 ? 17.257 -5.083 -9.036 1.00 91.25 179 SER A O 1
ATOM 1313 N N . ALA A 1 180 ? 18.648 -6.338 -10.272 1.00 92.00 180 ALA A N 1
ATOM 1314 C CA . ALA A 1 180 ? 19.816 -5.472 -10.105 1.00 92.00 180 ALA A CA 1
ATOM 1315 C C . ALA A 1 180 ? 19.808 -4.256 -11.051 1.00 92.00 180 ALA A C 1
ATOM 1317 O O . ALA A 1 180 ? 20.678 -3.391 -10.949 1.00 92.00 180 ALA A O 1
ATOM 1318 N N . THR A 1 181 ? 18.872 -4.193 -12.002 1.00 91.06 181 THR A N 1
ATOM 1319 C CA . THR A 1 181 ? 18.695 -3.030 -12.874 1.00 91.06 181 THR A CA 1
ATOM 1320 C C . THR A 1 181 ? 17.751 -2.052 -12.191 1.00 91.06 181 THR A C 1
ATOM 1322 O O . THR A 1 181 ? 16.649 -2.468 -11.844 1.00 91.06 181 THR A O 1
ATOM 1325 N N . PRO A 1 182 ? 18.137 -0.776 -12.014 1.00 90.00 182 PRO A N 1
ATOM 1326 C CA . PRO A 1 182 ? 17.254 0.224 -11.440 1.00 90.00 182 PRO A CA 1
ATOM 1327 C C . PRO A 1 182 ? 15.909 0.332 -12.172 1.00 90.00 182 PRO A C 1
ATOM 1329 O O . PRO A 1 182 ? 15.889 0.423 -13.402 1.00 90.00 182 PRO A O 1
ATOM 1332 N N . HIS A 1 183 ? 14.810 0.300 -11.425 1.00 87.56 183 HIS A N 1
ATOM 1333 C CA . HIS A 1 183 ? 13.438 0.326 -11.936 1.00 87.56 183 HIS A CA 1
ATOM 1334 C C . HIS A 1 183 ? 12.498 1.029 -10.935 1.00 87.56 183 HIS A C 1
ATOM 1336 O O . HIS A 1 183 ? 12.898 1.276 -9.790 1.00 87.56 183 HIS A O 1
ATOM 1342 N N . PRO A 1 184 ? 11.276 1.407 -11.354 1.00 86.50 184 PRO A N 1
ATOM 1343 C CA . PRO A 1 184 ? 10.302 2.040 -10.478 1.00 86.50 184 PRO A CA 1
ATOM 1344 C C . PRO A 1 184 ? 9.813 1.122 -9.365 1.00 86.50 184 PRO A C 1
ATOM 1346 O O . PRO A 1 184 ? 9.465 -0.035 -9.606 1.00 86.50 184 PRO A O 1
ATOM 1349 N N . MET A 1 185 ? 9.721 1.677 -8.163 1.00 88.06 185 MET A N 1
ATOM 1350 C CA . MET A 1 185 ? 9.205 0.980 -6.994 1.00 88.06 185 MET A CA 1
ATOM 1351 C C . MET A 1 185 ? 8.347 1.914 -6.150 1.00 88.06 185 MET A C 1
ATOM 1353 O O . MET A 1 185 ? 8.510 3.139 -6.183 1.00 88.06 185 MET A O 1
ATOM 1357 N N . ALA A 1 186 ? 7.447 1.318 -5.382 1.00 89.56 186 ALA A N 1
ATOM 1358 C CA . ALA A 1 186 ? 6.670 2.000 -4.364 1.00 89.56 186 ALA A CA 1
ATOM 1359 C C . ALA A 1 186 ? 6.711 1.204 -3.071 1.00 89.56 186 ALA A C 1
ATOM 1361 O O . ALA A 1 186 ? 6.767 -0.024 -3.085 1.00 89.56 186 ALA A O 1
ATOM 1362 N N . GLU A 1 187 ? 6.645 1.904 -1.957 1.00 90.62 187 GLU A N 1
ATOM 1363 C CA . GLU A 1 187 ? 6.629 1.303 -0.636 1.00 90.62 187 GLU A CA 1
ATOM 1364 C C . GLU A 1 187 ? 5.647 2.019 0.271 1.00 90.62 187 GLU A C 1
ATOM 1366 O O . GLU A 1 187 ? 5.363 3.206 0.104 1.00 90.62 187 GLU A O 1
ATOM 1371 N N . PHE A 1 188 ? 5.114 1.271 1.225 1.00 92.50 188 PHE A N 1
ATOM 1372 C CA . PHE A 1 188 ? 4.106 1.730 2.160 1.00 92.50 188 PHE A CA 1
ATOM 1373 C C . PHE A 1 188 ? 4.312 1.060 3.509 1.00 92.50 188 PHE A C 1
ATOM 1375 O O . PHE A 1 188 ? 4.668 -0.118 3.600 1.00 92.50 188 PHE A O 1
ATOM 1382 N N . GLN A 1 189 ? 4.022 1.822 4.551 1.00 92.31 189 GLN A N 1
ATOM 1383 C CA . GLN A 1 189 ? 4.094 1.400 5.933 1.00 92.31 189 GLN A CA 1
ATOM 1384 C C . GLN A 1 189 ? 2.869 1.918 6.687 1.00 92.31 189 GLN A C 1
ATOM 1386 O O . GLN A 1 189 ? 2.491 3.085 6.550 1.00 92.31 189 GLN A O 1
ATOM 1391 N N . LEU A 1 190 ? 2.290 1.061 7.529 1.00 92.75 190 LEU A N 1
ATOM 1392 C CA . LEU A 1 190 ? 1.253 1.428 8.497 1.00 92.75 190 LEU A CA 1
ATOM 1393 C C . LEU A 1 190 ? 1.301 0.551 9.754 1.00 92.75 190 LEU A C 1
ATOM 1395 O O . LEU A 1 190 ? 1.769 -0.590 9.715 1.00 92.75 190 LEU A O 1
ATOM 1399 N N . THR A 1 191 ? 0.777 1.067 10.864 1.00 91.81 191 THR A N 1
ATOM 1400 C CA . THR A 1 191 ? 0.738 0.353 12.148 1.00 91.81 191 THR A CA 1
ATOM 1401 C C . THR A 1 191 ? -0.343 -0.722 12.173 1.00 91.81 191 THR A C 1
ATOM 1403 O O . THR A 1 191 ? -1.521 -0.444 11.924 1.00 91.81 191 THR A O 1
ATOM 1406 N N . ILE A 1 192 ? 0.035 -1.938 12.574 1.00 89.25 192 ILE A N 1
ATOM 1407 C CA . ILE A 1 192 ? -0.886 -3.069 12.754 1.00 89.25 192 ILE A CA 1
ATOM 1408 C C . ILE A 1 192 ? -1.611 -2.946 14.098 1.00 89.25 192 ILE A C 1
ATOM 1410 O O . ILE A 1 192 ? -0.977 -2.741 15.136 1.00 89.25 192 ILE A O 1
ATOM 1414 N N . ASP A 1 193 ? -2.927 -3.145 14.117 1.00 87.25 193 ASP A N 1
ATOM 1415 C CA . ASP A 1 193 ? -3.669 -3.330 15.360 1.00 87.25 193 ASP A CA 1
ATOM 1416 C C . ASP A 1 193 ? -3.418 -4.723 15.949 1.00 87.25 193 ASP A C 1
ATOM 1418 O O . ASP A 1 193 ? -3.899 -5.744 15.454 1.00 87.25 193 ASP A O 1
ATOM 1422 N N . ARG A 1 194 ? -2.657 -4.762 17.050 1.00 80.56 194 ARG A N 1
ATOM 1423 C CA . ARG A 1 194 ? -2.410 -5.970 17.851 1.00 80.56 194 ARG A CA 1
ATOM 1424 C C . ARG A 1 194 ? -3.013 -5.869 19.256 1.00 80.56 194 ARG A C 1
ATOM 1426 O O . ARG A 1 194 ? -2.575 -6.570 20.175 1.00 80.56 194 ARG A O 1
ATOM 1433 N N . SER A 1 195 ? -4.033 -5.029 19.441 1.00 77.69 195 SER A N 1
ATOM 1434 C CA . SER A 1 195 ? -4.724 -4.830 20.725 1.00 77.69 195 SER A CA 1
ATOM 1435 C C . SER A 1 195 ? -5.230 -6.143 21.344 1.00 77.69 195 SER A C 1
ATOM 1437 O O . SER A 1 195 ? -5.095 -6.360 22.550 1.00 77.69 195 SER A O 1
ATOM 1439 N N . GLY A 1 196 ? -5.700 -7.084 20.518 1.00 69.00 196 GLY A N 1
ATOM 1440 C CA . GLY A 1 196 ? -6.137 -8.420 20.945 1.00 69.00 196 GLY A CA 1
ATOM 1441 C C . GLY A 1 196 ? -5.030 -9.338 21.487 1.00 69.00 196 GLY A C 1
ATOM 1442 O O . GLY A 1 196 ? -5.332 -10.333 22.145 1.00 69.00 196 GLY A O 1
ATOM 1443 N N . THR A 1 197 ? -3.754 -9.015 21.257 1.00 65.94 197 THR A N 1
ATOM 1444 C CA . THR A 1 197 ? -2.594 -9.798 21.722 1.00 65.94 197 THR A CA 1
ATOM 1445 C C . THR A 1 197 ? -1.736 -9.043 22.742 1.00 65.94 197 THR A C 1
ATOM 1447 O O . THR A 1 197 ? -0.613 -9.457 23.021 1.00 65.94 197 THR A O 1
ATOM 1450 N N . GLY A 1 198 ? -2.237 -7.931 23.297 1.00 63.81 198 GLY A N 1
ATOM 1451 C CA . GLY A 1 198 ? -1.492 -7.085 24.238 1.00 63.81 198 GLY A CA 1
ATOM 1452 C C . GLY A 1 198 ? -0.375 -6.254 23.594 1.00 63.81 198 GLY A C 1
ATOM 1453 O O . GLY A 1 198 ? 0.507 -5.776 24.307 1.00 63.81 198 GLY A O 1
ATOM 1454 N N . GLY A 1 199 ? -0.391 -6.111 22.264 1.00 65.75 199 GLY A N 1
ATOM 1455 C CA . GLY A 1 199 ? 0.498 -5.220 21.519 1.00 65.75 199 GLY A CA 1
ATOM 1456 C C . GLY A 1 199 ? -0.041 -3.784 21.444 1.00 65.75 199 GLY A C 1
ATOM 1457 O O . GLY A 1 199 ? -1.142 -3.514 21.930 1.00 65.75 199 GLY A O 1
ATOM 1458 N N . PRO A 1 200 ? 0.725 -2.851 20.852 1.00 67.75 200 PRO A N 1
ATOM 1459 C CA . PRO A 1 200 ? 0.242 -1.499 20.593 1.00 67.75 200 PRO A CA 1
ATOM 1460 C C . PRO A 1 200 ? -0.972 -1.504 19.647 1.00 67.75 200 PRO A C 1
ATOM 1462 O O . PRO A 1 200 ? -1.108 -2.374 18.783 1.00 67.75 200 PRO A O 1
ATOM 1465 N N . SER A 1 201 ? -1.856 -0.526 19.841 1.00 80.50 201 SER A N 1
ATOM 1466 C CA . SER A 1 201 ? -3.040 -0.304 19.008 1.00 80.50 201 SER A CA 1
ATOM 1467 C C . SER A 1 201 ? -2.654 0.500 17.768 1.00 80.50 201 SER A C 1
ATOM 1469 O O . SER A 1 201 ? -2.408 1.702 17.866 1.00 80.50 201 SER A O 1
ATOM 1471 N N . GLY A 1 202 ? -2.558 -0.179 16.628 1.00 85.88 202 GLY A N 1
ATOM 1472 C CA . GLY A 1 202 ? -2.515 0.434 15.301 1.00 85.88 202 GLY A CA 1
ATOM 1473 C C . GLY A 1 202 ? -3.908 0.578 14.691 1.00 85.88 202 GLY A C 1
ATOM 1474 O O . GLY A 1 202 ? -4.910 0.358 15.369 1.00 85.88 202 GLY A O 1
ATOM 1475 N N . LEU A 1 203 ? -3.958 0.937 13.408 1.00 87.00 203 LEU A N 1
ATOM 1476 C CA . LEU A 1 203 ? -5.206 1.012 12.641 1.00 87.00 203 LEU A CA 1
ATOM 1477 C C . LEU A 1 203 ? -5.523 -0.308 11.929 1.00 87.00 203 LEU A C 1
ATOM 1479 O O . LEU A 1 203 ? -6.677 -0.712 11.832 1.00 87.00 203 LEU A O 1
ATOM 1483 N N . TYR A 1 204 ? -4.498 -0.982 11.409 1.00 82.31 204 TYR A N 1
ATOM 1484 C CA . TYR A 1 204 ? -4.703 -2.085 10.479 1.00 82.31 204 TYR A CA 1
ATOM 1485 C C . TYR A 1 204 ? -5.013 -3.398 11.207 1.00 82.31 204 TYR A C 1
ATOM 1487 O O . TYR A 1 204 ? -4.118 -4.030 11.768 1.00 82.31 204 TYR A O 1
ATOM 1495 N N . SER A 1 205 ? -6.277 -3.820 11.178 1.00 74.88 205 SER A N 1
ATOM 1496 C CA . SER A 1 205 ? -6.716 -5.161 11.581 1.00 74.88 205 SER A CA 1
ATOM 1497 C C . SER A 1 205 ? -6.909 -6.006 10.318 1.00 74.88 205 SER A C 1
ATOM 1499 O O . SER A 1 205 ? -7.413 -5.468 9.338 1.00 74.88 205 SER A O 1
ATOM 1501 N N . PRO A 1 206 ? -6.450 -7.271 10.277 1.00 61.06 206 PRO A N 1
ATOM 1502 C CA . PRO A 1 206 ? -6.044 -7.944 9.044 1.00 61.06 206 PRO A CA 1
ATOM 1503 C C . PRO A 1 206 ? -7.217 -8.403 8.175 1.00 61.06 206 PRO A C 1
ATOM 1505 O O . PRO A 1 206 ? -7.519 -9.595 8.098 1.00 61.06 206 PRO A O 1
ATOM 1508 N N . ASP A 1 207 ? -7.811 -7.452 7.473 1.00 62.16 207 ASP A N 1
ATOM 1509 C CA . ASP A 1 207 ? -8.671 -7.685 6.327 1.00 62.16 207 ASP A CA 1
ATOM 1510 C C . ASP A 1 207 ? -7.882 -7.451 5.029 1.00 62.16 207 ASP A C 1
ATOM 1512 O O . ASP A 1 207 ? -6.796 -6.848 5.041 1.00 62.16 207 ASP A O 1
ATOM 1516 N N . PRO A 1 208 ? -8.353 -7.989 3.890 1.00 59.75 208 PRO A N 1
ATOM 1517 C CA . PRO A 1 208 ? -7.568 -7.967 2.669 1.00 59.75 208 PRO A CA 1
ATOM 1518 C C . PRO A 1 208 ? -7.240 -6.534 2.242 1.00 59.75 208 PRO A C 1
ATOM 1520 O O . PRO A 1 208 ? -8.125 -5.699 2.083 1.00 59.75 208 PRO A O 1
ATOM 1523 N N . ALA A 1 209 ? -5.959 -6.261 2.016 1.00 63.38 209 ALA A N 1
ATOM 1524 C CA . ALA A 1 209 ? -5.533 -5.059 1.309 1.00 63.38 209 ALA A CA 1
ATOM 1525 C C . ALA A 1 209 ? -5.479 -5.320 -0.207 1.00 63.38 209 ALA A C 1
ATOM 1527 O O . ALA A 1 209 ? -5.472 -6.465 -0.648 1.00 63.38 209 ALA A O 1
ATOM 1528 N N . PHE A 1 210 ? -5.466 -4.254 -0.996 1.00 62.03 210 PHE A N 1
ATOM 1529 C CA . PHE A 1 210 ? -5.394 -4.203 -2.450 1.00 62.03 210 PHE A CA 1
ATOM 1530 C C . PHE A 1 210 ? -4.413 -3.093 -2.852 1.00 62.03 210 PHE A C 1
ATOM 1532 O O . PHE A 1 210 ? -4.268 -2.099 -2.145 1.00 62.03 210 PHE A O 1
ATOM 1539 N N . TRP A 1 211 ? -3.745 -3.251 -3.995 1.00 66.31 211 TRP A N 1
ATOM 1540 C CA . TRP A 1 211 ? -2.745 -2.311 -4.497 1.00 66.31 211 TRP A CA 1
ATOM 1541 C C . TRP A 1 211 ? -3.021 -1.940 -5.951 1.00 66.31 211 TRP A C 1
ATOM 1543 O O . TRP A 1 211 ? -3.340 -2.806 -6.764 1.00 66.31 211 TRP A O 1
ATOM 1553 N N . GLY A 1 212 ? -2.881 -0.658 -6.277 1.00 61.41 212 GLY A N 1
ATOM 1554 C CA . GLY A 1 212 ? -2.980 -0.130 -7.631 1.00 61.41 212 GLY A CA 1
ATOM 1555 C C . GLY A 1 212 ? -1.904 0.902 -7.936 1.00 61.41 212 GLY A C 1
ATOM 1556 O O . GLY A 1 212 ? -1.289 1.479 -7.046 1.00 61.41 212 GLY A O 1
ATOM 1557 N N . ALA A 1 213 ? -1.650 1.113 -9.219 1.00 57.97 213 ALA A N 1
ATOM 1558 C CA . ALA A 1 213 ? -0.717 2.102 -9.738 1.00 57.97 213 ALA A CA 1
ATOM 1559 C C . ALA A 1 213 ? -1.360 2.766 -10.955 1.00 57.97 213 ALA A C 1
ATOM 1561 O O . ALA A 1 213 ? -2.119 2.104 -11.661 1.00 57.97 213 ALA A O 1
ATOM 1562 N N . SER A 1 214 ? -1.058 4.045 -11.186 1.00 55.81 214 SER A N 1
ATOM 1563 C CA . SER A 1 214 ? -1.641 4.813 -12.291 1.00 55.81 214 SER A CA 1
ATOM 1564 C C . SER A 1 214 ? -0.625 5.580 -13.119 1.00 55.81 214 SER A C 1
ATOM 1566 O O . SER A 1 214 ? 0.259 6.280 -12.604 1.00 55.81 214 SER A O 1
ATOM 1568 N N . GLU A 1 215 ? -0.922 5.638 -14.408 1.00 52.56 215 GLU A N 1
ATOM 1569 C CA . GLU A 1 215 ? -0.391 6.570 -15.379 1.00 52.56 215 GLU A CA 1
ATOM 1570 C C . GLU A 1 215 ? -0.712 8.009 -14.975 1.00 52.56 215 GLU A C 1
ATOM 1572 O O . GLU A 1 215 ? -1.816 8.350 -14.538 1.00 52.56 215 GL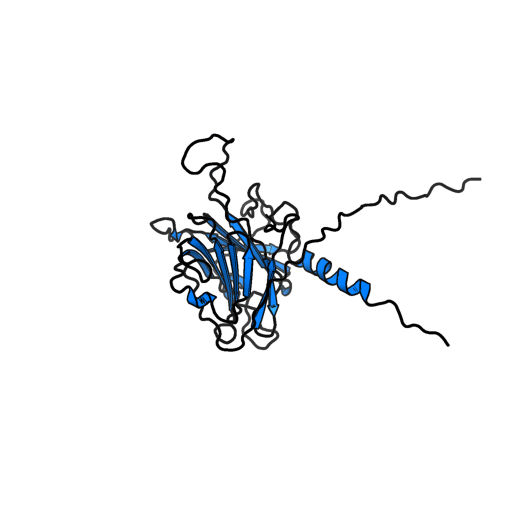U A O 1
ATOM 1577 N N . THR A 1 216 ? 0.261 8.891 -15.183 1.00 42.56 216 THR A N 1
ATOM 1578 C CA . THR A 1 216 ? 0.002 10.321 -15.309 1.00 42.56 216 THR A CA 1
ATOM 1579 C C . THR A 1 216 ? -0.904 10.512 -16.522 1.00 42.56 216 THR A C 1
ATOM 1581 O O . THR A 1 216 ? -0.514 10.212 -17.649 1.00 42.56 216 THR A O 1
ATOM 1584 N N . SER A 1 217 ? -2.117 11.014 -16.300 1.00 42.38 217 SER A N 1
ATOM 1585 C CA . SER A 1 217 ? -3.100 11.350 -17.334 1.00 42.38 217 SER A CA 1
ATOM 1586 C C . SER A 1 217 ? -2.454 11.985 -18.578 1.00 42.38 217 SER A C 1
ATOM 1588 O O . SER A 1 217 ? -1.921 13.095 -18.495 1.00 42.38 217 SER A O 1
ATOM 1590 N N . GLY A 1 218 ? -2.520 11.318 -19.737 1.00 40.41 218 GLY A N 1
ATOM 1591 C CA . GLY A 1 218 ? -1.981 11.904 -20.970 1.00 40.41 218 GLY A CA 1
ATOM 1592 C C . GLY A 1 218 ? -2.288 11.213 -22.299 1.00 40.41 218 GLY A C 1
ATOM 1593 O O . GLY A 1 218 ? -2.360 11.903 -23.314 1.00 40.41 218 GLY A O 1
ATOM 1594 N N . ALA A 1 219 ? -2.520 9.900 -22.354 1.00 41.16 219 ALA A N 1
ATOM 1595 C CA . ALA A 1 219 ? -2.692 9.203 -23.634 1.00 41.16 219 ALA A CA 1
ATOM 1596 C C . ALA A 1 219 ? -4.163 8.953 -24.020 1.00 41.16 219 ALA A C 1
ATOM 1598 O O . ALA A 1 219 ? -4.525 7.873 -24.476 1.00 41.16 219 ALA A O 1
ATOM 1599 N N . SER A 1 220 ? -5.026 9.970 -23.942 1.00 39.69 220 SER A N 1
ATOM 1600 C CA . SER A 1 220 ? -6.293 9.955 -24.690 1.00 39.69 220 SER A CA 1
ATOM 1601 C C . SER A 1 220 ? -6.022 10.296 -26.164 1.00 39.69 220 SER A C 1
ATOM 1603 O O . SER A 1 220 ? -6.373 11.374 -26.645 1.00 39.69 220 SER A O 1
ATOM 1605 N N . GLY A 1 221 ? -5.323 9.416 -26.879 1.00 37.25 221 GLY A N 1
ATOM 1606 C CA . GLY A 1 221 ? -4.991 9.596 -28.292 1.00 37.25 221 GLY A CA 1
ATOM 1607 C C . GLY A 1 221 ? -5.298 8.335 -29.102 1.00 37.25 221 GLY A C 1
ATOM 1608 O O . GLY A 1 221 ? -4.800 7.267 -28.750 1.00 37.25 221 GLY A O 1
ATOM 1609 N N . PRO A 1 222 ? -6.086 8.411 -30.193 1.00 40.88 222 PRO A N 1
ATOM 1610 C CA . PRO A 1 222 ? -6.278 7.273 -31.079 1.00 40.88 222 PRO A CA 1
ATOM 1611 C C . PRO A 1 222 ? -4.943 6.919 -31.748 1.00 40.88 222 PRO A C 1
ATOM 1613 O O . PRO A 1 222 ? -4.329 7.750 -32.414 1.00 40.88 222 PRO A O 1
ATOM 1616 N N . SER A 1 223 ? -4.512 5.677 -31.527 1.00 40.53 223 SER A N 1
ATOM 1617 C CA . SER A 1 223 ? -3.411 4.943 -32.165 1.00 40.53 223 SER A CA 1
ATOM 1618 C C . SER A 1 223 ? -2.793 5.605 -33.414 1.00 40.53 223 SER A C 1
ATOM 1620 O O . SER A 1 223 ? -3.347 5.517 -34.513 1.00 40.53 223 SER A O 1
ATOM 1622 N N . GLY A 1 224 ? -1.606 6.198 -33.263 1.00 34.22 224 GLY A N 1
ATOM 1623 C CA . GLY A 1 224 ? -0.740 6.635 -34.360 1.00 34.22 224 GLY A CA 1
ATOM 1624 C C . GLY A 1 224 ? 0.706 6.182 -34.109 1.00 34.22 224 GLY A C 1
ATOM 1625 O O . GLY A 1 224 ? 1.183 6.326 -32.983 1.00 34.22 224 GLY A O 1
ATOM 1626 N N . PRO A 1 225 ? 1.418 5.616 -35.103 1.00 43.78 225 PRO A N 1
ATOM 1627 C CA . PRO A 1 225 ? 2.763 5.097 -34.900 1.00 43.78 225 PRO A CA 1
ATOM 1628 C C . PRO A 1 225 ? 3.790 6.198 -35.185 1.00 43.78 225 PRO A C 1
ATOM 1630 O O . PRO A 1 225 ? 3.873 6.619 -36.331 1.00 43.78 225 PRO A O 1
ATOM 1633 N N . THR A 1 226 ? 4.550 6.644 -34.173 1.00 35.12 226 THR A N 1
ATOM 1634 C CA . THR A 1 226 ? 5.999 6.983 -34.230 1.00 35.12 226 THR A CA 1
ATOM 1635 C C . THR A 1 226 ? 6.440 7.830 -33.023 1.00 35.12 226 THR A C 1
ATOM 1637 O O . THR A 1 226 ? 6.061 8.991 -32.939 1.00 35.12 226 THR A O 1
ATOM 1640 N N . GLY A 1 227 ? 7.280 7.234 -32.156 1.00 38.88 227 GLY A N 1
ATOM 1641 C CA . GLY A 1 227 ? 8.293 7.833 -31.254 1.00 38.88 227 GLY A CA 1
ATOM 1642 C C . GLY A 1 227 ? 7.878 9.027 -30.373 1.00 38.88 227 GLY A C 1
ATOM 1643 O O . GLY A 1 227 ? 7.747 10.133 -30.871 1.00 38.88 227 GLY A O 1
ATOM 1644 N N . GLY A 1 228 ? 7.732 8.923 -29.049 1.00 34.06 228 GLY A N 1
ATOM 1645 C CA . GLY A 1 228 ? 8.652 8.252 -28.121 1.00 34.06 228 GLY A CA 1
ATOM 1646 C C . GLY A 1 228 ? 8.056 7.817 -26.776 1.00 34.06 228 GLY A C 1
ATOM 1647 O O . GLY A 1 228 ? 8.831 7.571 -25.870 1.00 34.06 228 GLY A O 1
ATOM 1648 N N . CYS A 1 229 ? 6.734 7.655 -26.686 1.00 43.31 229 CYS A N 1
ATOM 1649 C CA . CYS A 1 229 ? 6.071 6.613 -25.889 1.00 43.31 229 CYS A CA 1
ATOM 1650 C C . CYS A 1 229 ? 4.855 6.169 -26.717 1.00 43.31 229 CYS A C 1
ATOM 1652 O O . CYS A 1 229 ? 3.811 6.813 -26.717 1.00 43.31 229 CYS A O 1
ATOM 1654 N N . SER A 1 230 ? 5.052 5.157 -27.566 1.00 35.16 230 SER A N 1
ATOM 1655 C CA . SER A 1 230 ? 3.979 4.536 -28.354 1.00 35.16 230 SER A CA 1
ATOM 1656 C C . SER A 1 230 ? 2.924 3.954 -27.411 1.00 35.16 230 SER A C 1
ATOM 1658 O O . SER A 1 230 ? 3.269 3.554 -26.303 1.00 35.16 230 SER A O 1
ATOM 1660 N N . ALA A 1 231 ? 1.677 3.815 -27.880 1.00 41.84 231 ALA A N 1
ATOM 1661 C CA . ALA A 1 231 ? 0.745 2.817 -27.353 1.00 41.84 231 ALA A CA 1
ATOM 1662 C C . ALA A 1 231 ? 1.534 1.543 -26.986 1.00 41.84 231 ALA A C 1
ATOM 1664 O O . ALA A 1 231 ? 2.175 0.962 -27.870 1.00 41.84 231 ALA A O 1
ATOM 1665 N N . GLY A 1 232 ? 1.604 1.205 -25.694 1.00 40.81 232 GLY A N 1
ATOM 1666 C CA . GLY A 1 232 ? 2.520 0.178 -25.183 1.00 40.81 232 GLY A CA 1
ATOM 1667 C C . GLY A 1 232 ? 3.456 0.597 -24.044 1.00 40.81 232 GLY A C 1
ATOM 1668 O O . GLY A 1 232 ? 4.193 -0.260 -23.565 1.00 40.81 232 GLY A O 1
ATOM 1669 N N . CYS A 1 233 ? 3.416 1.840 -23.550 1.00 43.88 233 CYS A N 1
ATOM 1670 C CA . CYS A 1 233 ? 3.695 2.046 -22.126 1.00 43.88 233 CYS A CA 1
ATOM 1671 C C . CYS A 1 233 ? 2.540 1.389 -21.381 1.00 43.88 233 CYS A C 1
ATOM 1673 O O . CYS A 1 233 ? 1.473 1.967 -21.254 1.00 43.88 233 CYS A O 1
ATOM 1675 N N . VAL A 1 234 ? 2.712 0.114 -21.056 1.00 48.53 234 VAL A N 1
ATOM 1676 C CA . VAL A 1 234 ? 1.806 -0.570 -20.151 1.00 48.53 234 VAL A CA 1
ATOM 1677 C C . VAL A 1 234 ? 2.246 -0.063 -18.789 1.00 48.53 234 VAL A C 1
ATOM 1679 O O . VAL A 1 234 ? 3.375 -0.347 -18.363 1.00 48.53 234 VAL A O 1
ATOM 1682 N N . ASP A 1 235 ? 1.399 0.746 -18.155 1.00 46.28 235 ASP A N 1
ATOM 1683 C CA . ASP A 1 235 ? 1.418 0.899 -16.703 1.00 46.28 235 ASP A CA 1
ATOM 1684 C C . ASP A 1 235 ? 1.763 -0.451 -16.064 1.00 46.28 235 ASP A C 1
ATOM 1686 O O . ASP A 1 235 ? 1.361 -1.490 -16.608 1.00 46.28 235 ASP A O 1
ATOM 1690 N N . PRO A 1 236 ? 2.490 -0.496 -14.934 1.00 51.62 236 PRO A N 1
ATOM 1691 C CA . PRO A 1 236 ? 2.496 -1.720 -14.156 1.00 51.62 236 PRO A CA 1
ATOM 1692 C C . PRO A 1 236 ? 1.054 -2.218 -14.068 1.00 51.62 236 PRO A C 1
ATOM 1694 O O . PRO A 1 236 ? 0.208 -1.443 -13.616 1.00 51.62 236 PRO A O 1
ATOM 1697 N N . PRO A 1 237 ? 0.734 -3.435 -14.556 1.00 53.34 237 PRO A N 1
ATOM 1698 C CA . PRO A 1 237 ? -0.616 -3.941 -14.412 1.00 53.34 237 PRO A CA 1
ATOM 1699 C C . PRO A 1 237 ? -0.942 -3.815 -12.934 1.00 53.34 237 PRO A C 1
ATOM 1701 O O . PRO A 1 237 ? -0.161 -4.300 -12.116 1.00 53.34 237 PRO A O 1
ATOM 1704 N N . ILE A 1 238 ? -2.020 -3.086 -12.625 1.00 56.75 238 ILE A N 1
ATOM 1705 C CA . ILE A 1 238 ? -2.537 -2.899 -11.271 1.00 56.75 238 ILE A CA 1
ATOM 1706 C C . ILE A 1 238 ? -2.503 -4.271 -10.602 1.00 56.75 238 ILE A C 1
ATOM 1708 O O . ILE A 1 238 ? -3.276 -5.163 -10.957 1.00 56.75 238 ILE A O 1
ATOM 1712 N N . SER A 1 239 ? -1.507 -4.488 -9.743 1.00 60.19 239 SER A N 1
ATOM 1713 C CA . SER A 1 239 ? -1.268 -5.812 -9.205 1.00 60.19 239 SER A CA 1
ATOM 1714 C C . SER A 1 239 ? -2.021 -5.907 -7.905 1.00 60.19 239 SER A C 1
ATOM 1716 O O . SER A 1 239 ? -1.662 -5.291 -6.903 1.00 60.19 239 SER A O 1
ATOM 1718 N N . SER A 1 240 ? -3.077 -6.689 -7.933 1.00 63.50 240 SER A N 1
ATOM 1719 C CA . SER A 1 240 ? -3.935 -6.880 -6.794 1.00 63.50 240 SER A CA 1
ATOM 1720 C C . SER A 1 240 ? -3.508 -8.137 -6.043 1.00 63.50 240 SER A C 1
ATOM 1722 O O . SER A 1 240 ? -3.224 -9.188 -6.621 1.00 63.50 240 SER A O 1
ATOM 1724 N N . GLY A 1 241 ? -3.393 -8.026 -4.726 1.00 69.19 241 GLY A N 1
ATOM 1725 C CA . GLY A 1 241 ? -3.024 -9.138 -3.865 1.00 69.19 241 GLY A CA 1
ATOM 1726 C C . GLY A 1 241 ? -3.707 -8.975 -2.527 1.00 69.19 241 GLY A C 1
ATOM 1727 O O . GLY A 1 241 ? -3.625 -7.908 -1.948 1.00 69.19 241 GLY A O 1
ATOM 1728 N N . ILE A 1 242 ? -4.372 -10.026 -2.061 1.00 72.31 242 ILE A N 1
ATOM 1729 C CA . ILE A 1 242 ? -5.008 -10.102 -0.748 1.00 72.31 242 ILE A CA 1
ATOM 1730 C C . ILE A 1 242 ? -3.956 -10.517 0.269 1.00 72.31 242 ILE A C 1
ATOM 1732 O O . ILE A 1 242 ? -3.360 -11.590 0.150 1.00 72.31 242 ILE A O 1
ATOM 1736 N N . PHE A 1 243 ? -3.759 -9.691 1.288 1.00 74.75 243 PHE A N 1
ATOM 1737 C CA . PHE A 1 243 ? -2.841 -9.976 2.383 1.00 74.75 243 PHE A CA 1
ATOM 1738 C C . PHE A 1 243 ? -3.607 -10.566 3.553 1.00 74.75 243 PHE A C 1
ATOM 1740 O O . PHE A 1 243 ? -4.657 -10.066 3.945 1.00 74.75 243 PHE A O 1
ATOM 1747 N N . GLN A 1 244 ? -3.049 -11.619 4.127 1.00 79.88 244 GLN A N 1
ATOM 1748 C CA . GLN A 1 244 ? -3.485 -12.169 5.395 1.00 79.88 244 GLN A CA 1
ATOM 1749 C C . GLN A 1 244 ? -2.311 -12.101 6.361 1.00 79.88 244 GLN A C 1
ATOM 1751 O O . GLN A 1 244 ? -1.267 -12.712 6.121 1.00 79.88 244 GLN A O 1
ATOM 1756 N N . LEU A 1 245 ? -2.480 -11.368 7.459 1.00 80.19 245 LEU A N 1
ATOM 1757 C CA . LEU A 1 245 ? -1.490 -11.359 8.528 1.00 80.19 245 LEU A CA 1
ATOM 1758 C C . LEU A 1 245 ? -1.666 -12.611 9.384 1.00 80.19 245 LEU A C 1
ATOM 1760 O O . LEU A 1 245 ? -2.726 -12.829 9.974 1.00 80.19 245 LEU A O 1
ATOM 1764 N N . ASN A 1 246 ? -0.630 -13.440 9.466 1.00 81.88 246 ASN A N 1
ATOM 1765 C CA . ASN A 1 246 ? -0.650 -14.611 10.327 1.00 81.88 246 ASN A CA 1
ATOM 1766 C C . ASN A 1 246 ? -0.208 -14.220 11.752 1.00 81.88 246 ASN A C 1
ATOM 1768 O O . ASN A 1 246 ? 0.705 -13.404 11.911 1.00 81.88 246 ASN A O 1
ATOM 1772 N N . PRO A 1 247 ? -0.797 -14.826 12.803 1.00 79.06 247 PRO A N 1
ATOM 1773 C CA . PRO A 1 247 ? -0.423 -14.550 14.195 1.00 79.06 247 PRO A CA 1
ATOM 1774 C C . PRO A 1 247 ? 1.039 -14.859 14.547 1.00 79.06 247 PRO A C 1
ATOM 1776 O O . PRO A 1 247 ? 1.543 -14.365 15.552 1.00 79.06 247 PRO A O 1
ATOM 1779 N N . ASP A 1 248 ? 1.713 -15.693 13.754 1.00 78.31 248 ASP A N 1
ATOM 1780 C CA . ASP A 1 248 ? 3.134 -16.016 13.916 1.00 78.31 248 ASP A CA 1
ATOM 1781 C C . ASP A 1 248 ? 4.073 -14.929 13.364 1.00 78.31 248 ASP A C 1
ATOM 1783 O O . ASP A 1 248 ? 5.293 -15.076 13.431 1.00 78.31 248 ASP A O 1
ATOM 1787 N N . GLY A 1 249 ? 3.510 -13.835 12.841 1.00 76.69 249 GLY A N 1
ATOM 1788 C CA . GLY A 1 249 ? 4.256 -12.724 12.270 1.00 76.69 249 GLY A CA 1
ATOM 1789 C C . GLY A 1 249 ? 4.621 -12.890 10.802 1.00 76.69 249 GLY A C 1
ATOM 1790 O O . GLY A 1 249 ? 5.337 -12.051 10.271 1.00 76.69 249 GLY A O 1
ATOM 1791 N N . THR A 1 250 ? 4.152 -13.945 10.138 1.00 82.31 250 THR A N 1
ATOM 1792 C CA . THR A 1 250 ? 4.315 -14.113 8.688 1.00 82.31 250 THR A CA 1
ATOM 1793 C C . THR A 1 250 ? 3.124 -13.535 7.931 1.00 82.31 250 THR A C 1
ATOM 1795 O O . THR A 1 250 ? 2.020 -13.462 8.463 1.00 82.31 250 THR A O 1
ATOM 1798 N N . THR A 1 251 ? 3.300 -13.149 6.672 1.00 82.12 251 THR A N 1
ATOM 1799 C CA . THR A 1 251 ? 2.195 -12.660 5.832 1.00 82.12 251 THR A CA 1
ATOM 1800 C C . THR A 1 251 ? 1.897 -13.667 4.732 1.00 82.12 251 THR A C 1
ATOM 1802 O O . THR A 1 251 ? 2.797 -14.206 4.106 1.00 82.12 251 THR A O 1
ATOM 1805 N N . THR A 1 252 ? 0.632 -13.936 4.445 1.00 82.50 252 THR A N 1
ATOM 1806 C CA . THR A 1 252 ? 0.252 -14.675 3.237 1.00 82.50 252 THR A CA 1
ATOM 1807 C C . THR A 1 252 ? -0.239 -13.676 2.206 1.00 82.50 252 THR A C 1
ATOM 1809 O O . THR A 1 252 ? -1.081 -12.842 2.524 1.00 82.50 252 THR A O 1
ATOM 1812 N N . VAL A 1 253 ? 0.265 -13.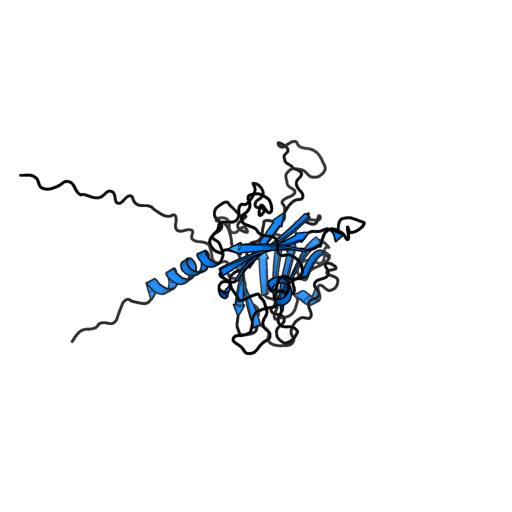755 0.975 1.00 79.00 253 VAL A N 1
ATOM 1813 C CA . VAL A 1 253 ? -0.206 -12.924 -0.138 1.00 79.00 253 VAL A CA 1
ATOM 1814 C C . VAL A 1 253 ? -0.885 -13.832 -1.154 1.00 79.00 253 VAL A C 1
ATOM 1816 O O . VAL A 1 253 ? -0.263 -14.755 -1.680 1.00 79.00 253 VAL A O 1
ATOM 1819 N N . THR A 1 254 ? -2.168 -13.588 -1.403 1.00 80.81 254 THR A N 1
ATOM 1820 C CA . THR A 1 254 ? -2.947 -14.277 -2.434 1.00 80.81 254 THR A CA 1
ATOM 1821 C C . THR A 1 254 ? -3.122 -13.325 -3.612 1.00 80.81 254 THR A C 1
ATOM 1823 O O . THR A 1 254 ? -3.902 -12.380 -3.497 1.00 80.81 254 THR A O 1
ATOM 1826 N N . PRO A 1 255 ? -2.409 -13.523 -4.732 1.00 73.44 255 PRO A N 1
ATOM 1827 C CA . PRO A 1 255 ? -2.590 -12.687 -5.910 1.00 73.44 255 PRO A CA 1
ATOM 1828 C C . PRO A 1 255 ? -4.029 -12.803 -6.423 1.00 73.44 255 PRO A C 1
ATOM 1830 O O . PRO A 1 255 ? -4.593 -13.899 -6.482 1.00 73.44 255 PRO A O 1
ATOM 1833 N N . VAL A 1 256 ? -4.618 -11.677 -6.810 1.00 73.00 256 VAL A N 1
ATOM 1834 C CA . VAL A 1 256 ? -5.913 -11.644 -7.488 1.00 73.00 256 VAL A CA 1
ATOM 1835 C C . VAL A 1 256 ? -5.617 -11.628 -8.982 1.00 73.00 256 VAL A C 1
ATOM 1837 O O . VAL A 1 256 ? -5.004 -10.701 -9.507 1.00 73.00 256 VAL A O 1
ATOM 1840 N N . LEU A 1 257 ? -5.973 -12.727 -9.644 1.00 72.12 257 LEU A N 1
ATOM 1841 C CA . LEU A 1 257 ? -5.642 -12.966 -11.041 1.00 72.12 257 LEU A CA 1
ATOM 1842 C C . LEU A 1 257 ? -6.904 -13.066 -11.894 1.00 72.12 257 LEU A C 1
ATOM 1844 O O . LEU A 1 257 ? -7.905 -13.646 -11.462 1.00 72.12 257 LEU A O 1
ATOM 1848 N N . ASP A 1 258 ? -6.806 -12.575 -13.123 1.00 69.19 258 ASP A N 1
ATOM 1849 C CA . ASP A 1 258 ? -7.836 -12.702 -14.139 1.00 69.19 258 ASP A CA 1
ATOM 1850 C C . ASP A 1 258 ? -7.923 -14.120 -14.720 1.00 69.19 258 ASP A C 1
ATOM 1852 O O . ASP A 1 258 ? -7.168 -15.041 -14.382 1.00 69.19 258 ASP A O 1
ATOM 1856 N N . SER A 1 259 ? -8.863 -14.313 -15.648 1.00 73.00 259 SER A N 1
ATOM 1857 C CA . SER A 1 259 ? -9.049 -15.601 -16.333 1.00 73.00 259 SER A CA 1
ATOM 1858 C C . SER A 1 259 ? -7.836 -16.069 -17.158 1.00 73.00 259 SER A C 1
ATOM 1860 O O . SER A 1 259 ? -7.791 -17.231 -17.568 1.00 73.00 259 SER A O 1
ATOM 1862 N N . PHE A 1 260 ? -6.852 -15.196 -17.388 1.00 66.88 260 PHE A N 1
ATOM 1863 C CA . PHE A 1 260 ? -5.599 -15.470 -18.091 1.00 66.88 260 PHE A CA 1
ATOM 1864 C C . PHE A 1 260 ? -4.401 -15.614 -17.136 1.00 66.88 260 PHE A C 1
ATOM 1866 O O . PHE A 1 260 ? -3.265 -15.770 -17.599 1.00 66.88 260 PHE A O 1
ATOM 1873 N N . GLY A 1 261 ? -4.630 -15.592 -15.819 1.00 67.94 261 GLY A N 1
ATOM 1874 C CA . GLY A 1 261 ? -3.577 -15.659 -14.807 1.00 67.94 261 GLY A CA 1
ATOM 1875 C C . GLY A 1 261 ? -2.714 -14.397 -14.738 1.00 67.94 261 GLY A C 1
ATOM 1876 O O . GLY A 1 261 ? -1.616 -14.452 -14.185 1.00 67.94 261 GLY A O 1
ATOM 1877 N N . GLN A 1 262 ? -3.165 -13.292 -15.335 1.00 66.19 262 GLN A N 1
ATOM 1878 C CA . GLN A 1 262 ? -2.553 -11.972 -15.180 1.00 66.19 262 GLN A CA 1
ATOM 1879 C C . GLN A 1 262 ? -3.114 -11.303 -13.926 1.00 66.19 262 GLN A C 1
ATOM 1881 O O . GLN A 1 262 ? -4.194 -11.694 -13.494 1.00 66.19 262 GLN A O 1
ATOM 1886 N N . PRO A 1 263 ? -2.427 -10.319 -13.321 1.00 65.00 263 PRO A N 1
ATOM 1887 C CA . PRO A 1 263 ? -3.046 -9.527 -12.266 1.00 65.00 263 PRO A CA 1
ATOM 1888 C C . PRO A 1 263 ? -4.387 -8.966 -12.748 1.00 65.00 263 PRO A C 1
ATOM 1890 O O . PRO A 1 263 ? -4.452 -8.372 -13.828 1.00 65.00 263 PRO A O 1
ATOM 1893 N N . GLU A 1 264 ? -5.452 -9.198 -11.980 1.00 66.38 264 GLU A N 1
ATOM 1894 C CA . GLU A 1 264 ? -6.772 -8.652 -12.291 1.00 66.38 264 GLU A CA 1
ATOM 1895 C C . GLU A 1 264 ? -6.662 -7.129 -12.194 1.00 66.38 264 GLU A C 1
ATOM 1897 O O . GLU A 1 264 ? -6.487 -6.572 -11.103 1.00 66.38 264 GLU A O 1
ATOM 1902 N N . GLN A 1 265 ? -6.740 -6.464 -13.350 1.00 61.12 265 GLN A N 1
ATOM 1903 C CA . GLN A 1 265 ? -6.917 -5.019 -13.397 1.00 61.12 265 GLN A CA 1
ATOM 1904 C C . GLN A 1 265 ? -8.216 -4.679 -12.676 1.00 61.12 265 GLN A C 1
ATOM 1906 O O . GLN A 1 265 ? -9.180 -5.440 -12.755 1.00 61.12 265 GLN A O 1
ATOM 1911 N N . GLN A 1 266 ? -8.271 -3.534 -11.998 1.00 57.84 266 GLN A N 1
ATOM 1912 C CA . GLN A 1 266 ? -9.513 -3.072 -11.392 1.00 57.84 266 GLN A CA 1
ATOM 1913 C C . GLN A 1 266 ? -10.569 -2.821 -12.476 1.00 57.84 266 GLN A C 1
ATOM 1915 O O . GLN A 1 266 ? -10.665 -1.746 -13.056 1.00 57.84 266 GLN A O 1
ATOM 1920 N N . GLY A 1 267 ? -11.342 -3.856 -12.801 1.00 54.47 267 GLY A N 1
ATOM 1921 C CA . GLY A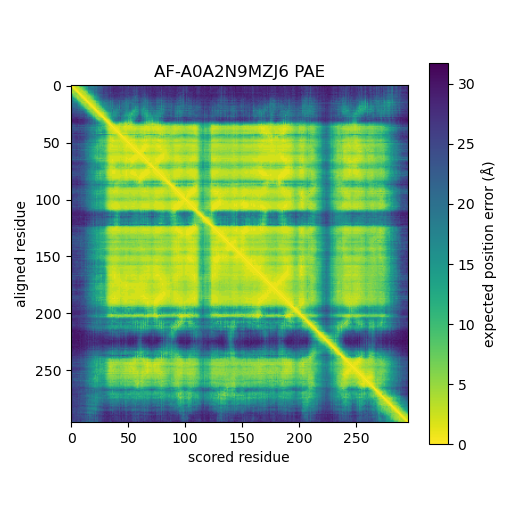 1 267 ? -12.550 -3.757 -13.600 1.00 54.47 267 GLY A CA 1
ATOM 1922 C C . GLY A 1 267 ? -13.708 -3.253 -12.746 1.00 54.47 267 GLY A C 1
ATOM 1923 O O . GLY A 1 267 ? -13.625 -3.187 -11.521 1.00 54.47 267 GLY A O 1
ATOM 1924 N N . SER A 1 268 ? -14.849 -2.969 -13.378 1.00 53.59 268 SER A N 1
ATOM 1925 C CA . SER A 1 268 ? -16.065 -2.458 -12.717 1.00 53.59 268 SER A CA 1
ATOM 1926 C C . SER A 1 268 ? -16.696 -3.405 -11.677 1.00 53.59 268 SER A C 1
ATOM 1928 O O . SER A 1 268 ? -17.830 -3.178 -11.262 1.00 53.59 268 SER A O 1
ATOM 1930 N N . ALA A 1 269 ? -16.034 -4.513 -11.335 1.00 53.41 269 ALA A N 1
ATOM 1931 C CA . ALA A 1 269 ? -16.556 -5.579 -10.493 1.00 53.41 269 ALA A CA 1
ATOM 1932 C C . ALA A 1 269 ? -15.467 -6.324 -9.696 1.00 53.41 269 ALA A C 1
ATOM 1934 O O . ALA A 1 269 ? -15.676 -7.496 -9.379 1.00 53.41 269 ALA A O 1
ATOM 1935 N N . VAL A 1 270 ? -14.324 -5.700 -9.368 1.00 53.97 270 VAL A N 1
ATOM 1936 C CA . VAL A 1 270 ? -13.439 -6.302 -8.353 1.00 53.97 270 VAL A CA 1
ATOM 1937 C C . VAL A 1 270 ? -14.210 -6.304 -7.034 1.00 53.97 270 VAL A C 1
ATOM 1939 O O . VAL A 1 270 ? -14.600 -5.229 -6.573 1.00 53.97 270 VAL A O 1
ATOM 1942 N N . PRO A 1 271 ? -14.510 -7.477 -6.452 1.00 56.03 271 PRO A N 1
ATOM 1943 C CA . PRO A 1 271 ? -15.279 -7.510 -5.224 1.00 56.03 271 PRO A CA 1
ATOM 1944 C C . PRO A 1 271 ? -14.424 -6.899 -4.112 1.00 56.03 271 PRO A C 1
ATOM 1946 O O . PRO A 1 271 ? -13.246 -7.239 -3.986 1.00 56.03 271 PRO A O 1
ATOM 1949 N N . GLU A 1 272 ? -15.006 -5.983 -3.335 1.00 65.81 272 GLU A N 1
ATOM 1950 C CA . GLU A 1 272 ? -14.326 -5.383 -2.184 1.00 65.81 272 GLU A CA 1
ATOM 1951 C C . GLU A 1 272 ? -13.798 -6.515 -1.276 1.00 65.81 272 GLU A C 1
ATOM 1953 O O . GLU A 1 272 ? -14.490 -7.530 -1.128 1.00 65.81 272 GLU A O 1
ATOM 1958 N N . PRO A 1 273 ? -12.581 -6.408 -0.722 1.00 58.94 273 PRO A N 1
ATOM 1959 C CA . PRO A 1 273 ? -11.972 -7.353 0.218 1.00 58.94 273 PRO A CA 1
ATOM 1960 C C . PRO A 1 273 ? -12.923 -8.145 1.123 1.00 58.94 273 PRO A C 1
ATOM 1962 O O . PRO A 1 273 ? -12.916 -9.385 1.094 1.00 58.94 273 PRO A O 1
ATOM 1965 N N . GLY A 1 274 ? -13.800 -7.463 1.856 1.00 59.38 274 GLY A N 1
ATOM 1966 C CA . GLY A 1 274 ? -14.772 -8.062 2.769 1.00 59.38 274 GLY A CA 1
ATOM 1967 C C . GLY A 1 274 ? -15.826 -8.921 2.074 1.00 59.38 274 GLY A C 1
ATOM 1968 O O . GLY A 1 274 ? -16.374 -9.856 2.663 1.00 59.38 274 GLY A O 1
ATOM 1969 N N . THR A 1 275 ? -16.069 -8.698 0.781 1.00 59.41 275 THR A N 1
ATOM 1970 C CA . THR A 1 275 ? -16.974 -9.520 -0.032 1.00 59.41 275 THR A CA 1
ATOM 1971 C C . THR A 1 275 ? -16.314 -10.787 -0.574 1.00 59.41 275 THR A C 1
ATOM 1973 O O . THR A 1 275 ? -17.026 -11.766 -0.790 1.00 59.41 275 THR A O 1
ATOM 1976 N N . LEU A 1 276 ? -14.982 -10.847 -0.733 1.00 57.25 276 LEU A N 1
ATOM 1977 C CA . LEU A 1 276 ? -14.271 -12.041 -1.232 1.00 57.25 276 LEU A CA 1
ATOM 1978 C C . LEU A 1 276 ? -14.161 -13.159 -0.186 1.00 57.25 276 LEU A C 1
ATOM 1980 O O . LEU A 1 276 ? -14.288 -14.344 -0.516 1.00 57.25 276 LEU A O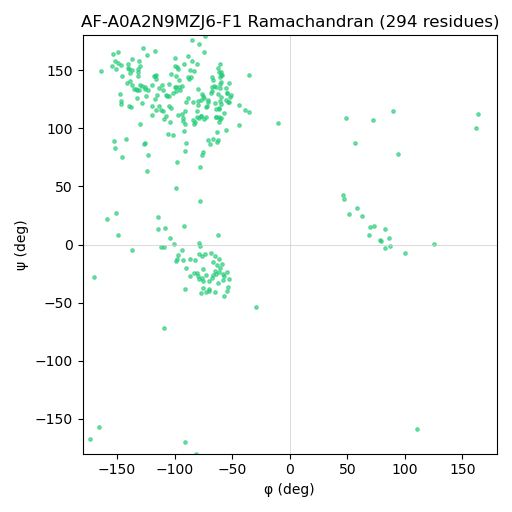 1
ATOM 1984 N N . LEU A 1 277 ? -13.962 -12.800 1.083 1.00 55.03 277 LEU A N 1
ATOM 1985 C CA . LEU A 1 277 ? -13.812 -13.753 2.188 1.00 55.03 277 LEU A CA 1
ATOM 1986 C C . LEU A 1 277 ? -14.999 -14.725 2.360 1.00 55.03 277 LEU A C 1
ATOM 1988 O O . LEU A 1 277 ? -14.749 -15.931 2.505 1.00 55.03 277 LEU A O 1
ATOM 1992 N N . PRO A 1 278 ? -16.281 -14.304 2.298 1.00 52.69 278 PRO A N 1
ATOM 1993 C CA . PRO A 1 278 ? -17.400 -15.245 2.353 1.00 52.69 278 PRO A CA 1
ATOM 1994 C C . PRO A 1 278 ? -17.481 -16.170 1.125 1.00 52.69 278 PRO A C 1
ATOM 1996 O O . PRO A 1 278 ? -17.950 -17.304 1.259 1.00 52.69 278 PRO A O 1
ATOM 1999 N N . PHE A 1 279 ? -16.978 -15.766 -0.051 1.00 49.50 279 PHE A N 1
ATOM 2000 C CA . PHE A 1 279 ? -16.923 -16.652 -1.225 1.00 49.50 279 PHE A CA 1
ATOM 2001 C C . PHE A 1 279 ? -15.848 -17.735 -1.092 1.00 49.50 279 PHE A C 1
ATOM 2003 O O . PHE A 1 279 ? -16.115 -18.896 -1.408 1.00 49.50 279 PHE A O 1
ATOM 2010 N N . ALA A 1 280 ? -14.664 -17.396 -0.575 1.00 45.66 280 ALA A N 1
ATOM 2011 C CA . ALA A 1 280 ? -13.587 -18.368 -0.373 1.00 45.66 280 ALA A CA 1
ATOM 2012 C C . ALA A 1 280 ? -13.902 -19.363 0.764 1.00 45.66 280 ALA A C 1
ATOM 2014 O O . ALA A 1 280 ? -13.664 -20.567 0.638 1.00 45.66 280 ALA A O 1
ATOM 2015 N N . SER A 1 281 ? -14.498 -18.887 1.860 1.00 46.31 281 SER A N 1
ATOM 2016 C CA . SER A 1 281 ? -14.831 -19.718 3.028 1.00 46.31 281 SER A CA 1
ATOM 2017 C C . SER A 1 281 ? -16.101 -20.568 2.841 1.00 46.31 281 SER A C 1
ATOM 2019 O O . SER A 1 281 ? -16.179 -21.691 3.353 1.00 46.31 281 SER A O 1
ATOM 2021 N N . GLY A 1 282 ? -17.068 -20.107 2.038 1.00 39.19 282 GLY A N 1
ATOM 2022 C CA . GLY A 1 282 ? -18.308 -20.837 1.741 1.00 39.19 282 GLY A CA 1
ATOM 2023 C C . GLY A 1 282 ? -18.112 -22.155 0.978 1.00 39.19 282 GLY A C 1
ATOM 2024 O O . GLY A 1 282 ? -18.914 -23.082 1.124 1.00 39.19 282 GLY A O 1
ATOM 2025 N N . VAL A 1 283 ? -17.020 -22.294 0.217 1.00 48.03 283 VAL A N 1
ATOM 2026 C CA . VAL A 1 283 ? -16.713 -23.519 -0.546 1.00 48.03 283 VAL A CA 1
ATOM 2027 C C . VAL A 1 283 ? -16.204 -24.649 0.360 1.00 48.03 283 VAL A C 1
ATOM 2029 O O . VAL A 1 283 ? -16.518 -25.818 0.121 1.00 48.03 283 VAL A O 1
ATOM 2032 N N . PHE A 1 284 ? -15.512 -24.332 1.458 1.00 44.91 284 PHE A N 1
ATOM 2033 C CA . PHE A 1 284 ? -15.022 -25.347 2.398 1.00 44.91 284 PHE A CA 1
ATOM 2034 C C . PHE A 1 284 ? -16.100 -25.851 3.372 1.00 44.91 284 PHE A C 1
ATOM 2036 O O . PHE A 1 284 ? -16.058 -27.008 3.793 1.00 44.91 284 PHE A O 1
ATOM 2043 N N . GLY A 1 285 ? -17.121 -25.043 3.680 1.00 41.81 285 GLY A N 1
ATOM 2044 C CA . GLY A 1 285 ? -18.206 -25.434 4.591 1.00 41.81 285 GLY A CA 1
ATOM 2045 C C . GLY A 1 285 ? -19.196 -26.461 4.020 1.00 41.81 285 GLY A C 1
ATOM 2046 O O . GLY A 1 285 ? -19.795 -27.236 4.770 1.00 41.81 285 GLY A O 1
ATOM 2047 N N . LEU A 1 286 ? -19.359 -26.525 2.695 1.00 45.28 286 LEU A N 1
ATOM 2048 C CA . LEU A 1 286 ? -20.368 -27.381 2.050 1.00 45.28 286 LEU A CA 1
ATOM 2049 C C . LEU A 1 286 ? -19.910 -28.825 1.782 1.00 45.28 286 LEU A C 1
ATOM 2051 O O . LEU A 1 286 ? -20.750 -29.690 1.523 1.00 45.28 286 LEU A O 1
ATOM 2055 N N . LEU A 1 287 ? -18.615 -29.127 1.910 1.00 49.84 287 LEU A N 1
ATOM 2056 C CA . LEU A 1 287 ? -18.079 -30.484 1.722 1.00 49.84 287 LEU A CA 1
ATOM 2057 C C . LEU A 1 287 ? -17.965 -31.297 3.028 1.00 49.84 287 LEU A C 1
ATOM 2059 O O . LEU A 1 287 ? -17.671 -32.490 2.978 1.00 49.84 287 LEU A O 1
ATOM 2063 N N . GLY A 1 288 ? -18.253 -30.699 4.192 1.00 49.06 288 GLY A N 1
ATOM 2064 C CA . GLY A 1 288 ? -17.992 -31.314 5.502 1.00 49.06 288 GLY A CA 1
ATOM 2065 C C . GLY A 1 288 ? -19.158 -32.018 6.211 1.00 49.06 288 GLY A C 1
ATOM 2066 O O . GLY A 1 288 ? -18.914 -32.745 7.169 1.00 49.06 288 GLY A O 1
ATOM 2067 N N . VAL A 1 289 ? -20.422 -31.859 5.792 1.00 49.28 289 VAL A N 1
ATOM 2068 C CA . VAL A 1 289 ? -21.571 -32.380 6.574 1.00 49.28 289 VAL A CA 1
ATOM 2069 C C . VAL A 1 289 ? -22.453 -33.327 5.762 1.00 49.28 289 VAL A C 1
ATOM 2071 O O . VAL A 1 289 ? -23.642 -33.103 5.544 1.00 49.28 289 VAL A O 1
ATOM 2074 N N . ARG A 1 290 ? -21.891 -34.463 5.339 1.00 50.66 290 ARG A N 1
ATOM 2075 C CA . ARG A 1 290 ? -22.688 -35.661 5.028 1.00 50.66 290 ARG A CA 1
ATOM 2076 C C . ARG A 1 290 ? -22.003 -36.916 5.571 1.00 50.66 290 ARG A C 1
ATOM 2078 O O . ARG A 1 290 ? -20.968 -37.316 5.059 1.00 50.66 290 ARG A O 1
ATOM 2085 N N . ARG A 1 291 ? -22.715 -37.592 6.492 1.00 49.12 291 ARG A N 1
ATOM 2086 C CA . ARG A 1 291 ? -22.432 -38.872 7.198 1.00 49.12 291 ARG A CA 1
ATOM 2087 C C . ARG A 1 291 ? -21.654 -38.659 8.505 1.00 49.12 291 ARG A C 1
ATOM 2089 O O . ARG A 1 291 ? -20.533 -38.200 8.479 1.00 49.12 291 ARG A O 1
ATOM 2096 N N . LEU A 1 292 ? -22.202 -38.944 9.687 1.00 46.31 292 LEU A N 1
ATOM 2097 C CA . LEU A 1 292 ? -22.857 -40.190 10.090 1.00 46.31 292 LEU A CA 1
ATOM 2098 C C . LEU A 1 292 ? -24.116 -39.954 10.941 1.00 46.31 292 LEU A C 1
ATOM 2100 O O . LEU A 1 292 ? -24.051 -39.480 12.068 1.00 46.31 292 LEU A O 1
ATOM 2104 N N . ARG A 1 293 ? -25.266 -40.412 10.439 1.00 55.00 293 ARG A N 1
ATOM 2105 C CA . ARG A 1 293 ? -26.398 -40.822 11.2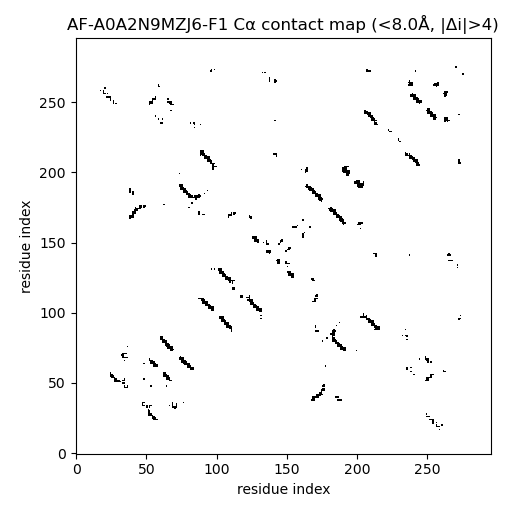79 1.00 55.00 293 ARG A CA 1
ATOM 2106 C C . ARG A 1 293 ? -26.723 -42.264 10.910 1.00 55.00 293 ARG A C 1
ATOM 2108 O O . ARG A 1 293 ? -27.632 -42.523 10.125 1.00 55.00 293 ARG A O 1
ATOM 2115 N N . GLN A 1 294 ? -25.905 -43.198 11.395 1.00 53.38 294 GLN A N 1
ATOM 2116 C CA . GLN A 1 294 ? -26.253 -44.614 11.352 1.00 53.38 294 GLN A CA 1
ATOM 2117 C C . GLN A 1 294 ? -27.276 -44.885 12.458 1.00 53.38 294 GLN A C 1
ATOM 2119 O O . GLN A 1 294 ? -27.100 -44.504 13.611 1.00 53.38 294 GLN A O 1
ATOM 2124 N N . ARG A 1 295 ? -28.408 -45.443 12.033 1.00 58.34 295 ARG A N 1
ATOM 2125 C CA . ARG A 1 295 ? -29.544 -45.848 12.854 1.00 58.34 295 ARG A CA 1
ATOM 2126 C C . ARG A 1 295 ? -29.301 -47.239 13.448 1.00 58.34 295 ARG A C 1
ATOM 2128 O O . ARG A 1 295 ? -28.840 -48.100 12.706 1.00 58.34 295 ARG A O 1
ATOM 2135 N N . ARG A 1 296 ? -29.884 -47.415 14.641 1.00 53.78 296 ARG A N 1
ATOM 2136 C CA . ARG A 1 296 ? -30.305 -48.652 15.327 1.00 53.78 296 ARG A CA 1
ATOM 2137 C C . ARG A 1 296 ? -29.227 -49.461 16.026 1.00 53.78 296 ARG A C 1
ATOM 2139 O O . ARG A 1 296 ? -28.311 -49.947 15.341 1.00 53.78 296 ARG A O 1
#

Solvent-accessible surface area (backbone atoms only — not comparable to full-atom values): 17469 Å² total; per-residue (Å²): 145,87,82,89,90,85,78,81,88,76,74,80,77,77,68,82,79,77,78,65,74,78,56,76,45,72,66,57,82,44,95,75,79,51,56,78,77,79,76,72,33,56,53,85,57,36,65,47,74,61,44,43,43,43,17,54,38,82,52,96,48,32,37,40,39,32,30,38,26,45,94,70,75,47,25,39,39,38,37,43,40,30,70,73,44,86,65,65,50,45,31,36,37,42,35,34,41,23,72,96,76,48,33,30,38,40,37,38,28,35,29,43,77,73,41,86,74,60,53,91,86,56,68,42,62,48,45,29,36,32,58,62,93,60,83,78,54,59,50,101,86,40,41,79,52,74,48,95,95,36,78,48,42,74,65,53,97,86,39,68,63,57,68,31,19,57,72,42,46,26,46,30,59,28,36,45,77,89,35,88,60,70,20,20,33,38,34,38,36,33,26,32,39,32,56,94,77,77,44,65,70,27,50,48,39,78,41,31,32,38,38,39,52,38,70,64,90,75,81,94,62,86,90,71,94,77,82,90,79,49,96,76,76,68,60,66,68,25,52,26,37,36,40,39,70,42,95,88,40,39,36,47,50,40,58,39,46,39,101,83,72,44,53,34,55,58,54,104,73,65,68,56,48,84,62,46,53,61,61,64,53,52,63,65,62,74,75,71,82,79,87,85,84,84,79,133

Secondary structure (DSSP, 8-state):
-------------------------------S-------SS----GGGGGSTT-EEEEETTEEEEEE--TTTT-EEEEEEEETT-SS--SEEEEEEEEGGGTEEEEEEEE-GGGSSS--TTS-SEEEEEEETTSPPPB-TTS-B--STTSSPEEPPTT-HHHHHH--EEEEEEEEETTEEEEEEEEEEEEEB--GGGTS---SB-SSPEEEEEE--S---------SSS-TT--------EEEEE-TTS-EEEEE-B-TTSSB----TTPPPHHHHHHHHHHHHHTTS--------

Sequence (296 aa):
MQIYRKIVNLALMVSPLLVAGLASGSTVGGGGGGCDHVTDGTFTTPGEWSCSTVSKSIFPQAVLYADQGVGVDNNLYLMYDYTGGTTPSSFFDVFFEVVPNDTDYLVRISSSAVLNPPDPSQPDLSIYEKPIGITAPIDGNGNFIVGPGSPWETLLPGDPDIASGQFKGAVGFGTSPNSATPHPMAEFQLTIDRSGTGGPSGLYSPDPAFWGASETSGASGPSGPTGGCSAGCVDPPISSGIFQLNPDGTTTVTPVLDSFGQPEQQGSAVPEPGTLLPFASGVFGLLGVRRLRQRR

Mean predicted aligned error: 12.41 Å